Protein AF-A0A1B6I250-F1 (afdb_monomer_lite)

InterPro domains:
  IPR013087 Zinc finger C2H2-type [PS50157] (130-160)
  IPR036236 Zinc finger C2H2 superfamily [SSF57667] (118-195)
  IPR040048 Zinc finger protein 277 [PTHR13267] (2-213)
  IPR041661 ZN622/Rei1/Reh1, zinc finger C2H2-type [PF12756] (81-171)

Structure (mmCIF, N/CA/C/O backbone):
data_AF-A0A1B6I250-F1
#
_entry.id   AF-A0A1B6I250-F1
#
loop_
_atom_site.group_PDB
_atom_site.id
_atom_site.type_symbol
_atom_site.label_atom_id
_atom_site.label_alt_id
_atom_site.label_comp_id
_atom_site.label_asym_id
_atom_site.label_entity_id
_atom_site.label_seq_id
_atom_site.pdbx_PDB_ins_code
_atom_site.Cartn_x
_atom_site.Cartn_y
_atom_site.Cartn_z
_atom_site.occupancy
_atom_site.B_iso_or_equiv
_atom_site.auth_seq_id
_atom_site.auth_comp_id
_atom_site.auth_asym_id
_atom_site.auth_atom_id
_atom_site.pdbx_PDB_model_num
ATOM 1 N N . GLU A 1 1 ? -16.118 -3.635 7.602 1.00 69.44 1 GLU A N 1
ATOM 2 C CA . GLU A 1 1 ? -17.449 -4.285 7.515 1.00 69.44 1 GLU A CA 1
ATOM 3 C C . GLU A 1 1 ? -17.926 -4.895 8.836 1.00 69.44 1 GLU A C 1
ATOM 5 O O . GLU A 1 1 ? -18.978 -4.474 9.302 1.00 69.44 1 GLU A O 1
ATOM 10 N N . LYS A 1 2 ? -17.149 -5.775 9.496 1.00 87.31 2 LYS A N 1
ATOM 11 C CA . LYS A 1 2 ? -17.531 -6.444 10.767 1.00 87.31 2 LYS A CA 1
ATOM 12 C C . LYS A 1 2 ? -18.042 -5.509 11.884 1.00 87.31 2 LYS A C 1
ATOM 14 O O . LYS A 1 2 ? -19.030 -5.819 12.544 1.00 87.31 2 LYS A O 1
ATOM 19 N N . TYR A 1 3 ? -17.398 -4.354 12.069 1.00 89.38 3 TYR A N 1
ATOM 20 C CA . TYR A 1 3 ? -17.811 -3.342 13.054 1.00 89.38 3 TYR A CA 1
ATOM 21 C C . TYR A 1 3 ? -19.228 -2.810 12.784 1.00 89.38 3 TYR A C 1
ATOM 23 O O . TYR A 1 3 ? -20.085 -2.815 13.663 1.00 89.38 3 TYR A O 1
ATOM 31 N N . ILE A 1 4 ? -19.492 -2.406 11.537 1.00 88.62 4 ILE A N 1
ATOM 32 C CA . ILE A 1 4 ? -20.786 -1.848 11.124 1.00 88.62 4 ILE A CA 1
ATOM 33 C C . ILE A 1 4 ? -21.872 -2.920 11.214 1.00 88.62 4 ILE A C 1
ATOM 35 O O . ILE A 1 4 ? -22.971 -2.629 11.675 1.00 88.62 4 ILE A O 1
ATOM 39 N N . SER A 1 5 ? -21.589 -4.162 10.806 1.00 89.38 5 SER A N 1
ATOM 40 C CA . SER A 1 5 ? -22.564 -5.253 10.914 1.00 89.38 5 SER A CA 1
ATOM 41 C C . SER A 1 5 ? -22.936 -5.564 12.363 1.00 89.38 5 SER A C 1
ATOM 43 O O . SER A 1 5 ? -24.113 -5.779 12.639 1.00 89.38 5 SER A O 1
ATOM 45 N N . TYR A 1 6 ? -21.965 -5.539 13.283 1.00 90.25 6 TYR A N 1
ATOM 46 C CA . TYR A 1 6 ? -22.220 -5.754 14.707 1.00 90.25 6 TYR A CA 1
ATOM 47 C C . TYR A 1 6 ? -23.176 -4.691 15.255 1.00 90.25 6 TYR A C 1
ATOM 49 O O . TYR A 1 6 ? -24.257 -5.014 15.751 1.00 90.25 6 TYR A O 1
ATOM 57 N N . TRP A 1 7 ? -22.832 -3.415 15.067 1.00 89.44 7 TRP A N 1
ATOM 58 C CA . TRP A 1 7 ? -23.652 -2.305 15.545 1.00 89.44 7 TRP A CA 1
ATOM 59 C C . TRP A 1 7 ? -25.006 -2.222 14.840 1.00 89.44 7 TRP A C 1
ATOM 61 O O . TRP A 1 7 ? -26.012 -1.962 15.488 1.00 89.44 7 TRP A O 1
ATOM 71 N N . ARG A 1 8 ? -25.091 -2.554 13.547 1.00 88.31 8 ARG A N 1
ATOM 72 C CA . ARG A 1 8 ? -26.372 -2.632 12.826 1.00 88.31 8 ARG A CA 1
ATOM 73 C C . ARG A 1 8 ? -27.343 -3.623 13.471 1.00 88.31 8 ARG A C 1
ATOM 75 O O . ARG A 1 8 ? -28.542 -3.370 13.463 1.00 88.31 8 ARG A O 1
ATOM 82 N N . VAL A 1 9 ? -26.858 -4.751 13.990 1.00 88.88 9 VAL A N 1
ATOM 83 C CA . VAL A 1 9 ? -27.704 -5.730 14.690 1.00 88.88 9 VAL A CA 1
ATOM 84 C C . VAL A 1 9 ? -28.013 -5.257 16.109 1.00 88.88 9 VAL A C 1
ATOM 86 O O . VAL A 1 9 ? -29.169 -5.308 16.523 1.00 88.88 9 VAL A O 1
ATOM 89 N N . ARG A 1 10 ? -27.017 -4.743 16.841 1.00 87.31 10 ARG A N 1
ATOM 90 C CA . ARG A 1 10 ? -27.192 -4.302 18.236 1.00 87.31 10 ARG A CA 1
ATOM 91 C C . ARG A 1 10 ? -28.140 -3.110 18.371 1.00 87.31 10 ARG A C 1
ATOM 93 O O . ARG A 1 10 ? -29.015 -3.136 19.232 1.00 87.31 10 ARG A O 1
ATOM 100 N N . LEU A 1 11 ? -28.049 -2.129 17.473 1.00 87.81 11 LEU A N 1
ATOM 101 C CA . LEU A 1 11 ? -28.895 -0.927 17.482 1.00 87.81 11 LEU A CA 1
ATOM 102 C C . LEU A 1 11 ? -30.349 -1.193 17.057 1.00 87.81 11 LEU A C 1
ATOM 104 O O . LEU A 1 11 ? -31.203 -0.347 17.281 1.00 87.81 11 LEU A O 1
ATOM 108 N N . LYS A 1 12 ? -30.665 -2.361 16.476 1.00 85.88 12 LYS A N 1
ATOM 109 C CA . LYS A 1 12 ? -32.063 -2.755 16.214 1.00 85.88 12 LYS A CA 1
ATOM 110 C C . LYS A 1 12 ? -32.806 -3.186 17.479 1.00 85.88 12 LYS A C 1
ATOM 112 O O . LYS A 1 12 ? -34.031 -3.186 17.479 1.00 85.88 12 LYS A O 1
ATOM 117 N N . GLY A 1 13 ? -32.082 -3.611 18.517 1.00 77.19 13 GLY A N 1
ATOM 118 C CA . GLY A 1 13 ? -32.675 -4.228 19.703 1.00 77.19 13 GLY A CA 1
ATOM 119 C C . GLY A 1 13 ? -33.038 -3.257 20.825 1.00 77.19 13 GLY A C 1
ATOM 120 O O . GLY A 1 13 ? -33.881 -3.602 21.646 1.00 77.19 13 GLY A O 1
ATOM 121 N N . LYS A 1 14 ? -32.406 -2.076 20.895 1.00 81.19 14 LYS A N 1
ATOM 122 C CA . LYS A 1 14 ? -32.624 -1.092 21.970 1.00 81.19 14 LYS A CA 1
ATOM 123 C C . LYS A 1 14 ? -32.452 0.351 21.489 1.00 81.19 14 LYS A C 1
ATOM 125 O O . LYS A 1 14 ? -32.033 0.583 20.358 1.00 81.19 14 LYS A O 1
ATOM 130 N N . SER A 1 15 ? -32.772 1.318 22.352 1.00 82.12 15 SER A N 1
ATOM 131 C CA . SER A 1 15 ? -32.672 2.745 22.024 1.00 82.12 15 SER A CA 1
ATOM 132 C C . SER A 1 15 ? -31.217 3.217 21.875 1.00 82.12 15 SER A C 1
ATOM 134 O O . SER A 1 15 ? -30.317 2.727 22.556 1.00 82.12 15 SER A O 1
ATOM 136 N N . LEU A 1 16 ? -30.977 4.215 21.013 1.00 81.19 16 LEU A N 1
ATOM 137 C CA . LEU A 1 16 ? -29.634 4.771 20.774 1.00 81.19 16 LEU A CA 1
ATOM 138 C C . LEU A 1 16 ? -29.012 5.402 22.032 1.00 81.19 16 LEU A C 1
ATOM 140 O O . LEU A 1 16 ? -27.793 5.389 22.179 1.00 81.19 16 LEU A O 1
ATOM 144 N N . LYS A 1 17 ? -29.843 5.896 22.960 1.00 81.31 17 LYS A N 1
ATOM 145 C CA . LYS A 1 17 ? -29.417 6.503 24.234 1.00 81.31 17 LYS A CA 1
ATOM 146 C C . LYS A 1 17 ? -28.692 5.523 25.161 1.00 81.31 17 LYS A C 1
ATOM 148 O O . LYS A 1 17 ? -27.943 5.956 26.026 1.00 81.31 17 LYS A O 1
ATOM 153 N N . GLU A 1 18 ? -28.887 4.217 24.978 1.00 80.00 18 GLU A N 1
ATOM 154 C CA . GLU A 1 18 ? -28.204 3.191 25.778 1.00 80.00 18 GLU A CA 1
ATOM 155 C C . GLU A 1 18 ? -26.771 2.910 25.315 1.00 80.00 18 GLU A C 1
ATOM 157 O O . GLU A 1 18 ? -25.964 2.402 26.091 1.00 80.00 18 GLU A O 1
ATOM 162 N N . PHE A 1 19 ? -26.451 3.220 24.057 1.00 80.44 19 PHE A N 1
ATOM 163 C CA . PHE A 1 19 ? -25.163 2.877 23.448 1.00 80.44 19 PHE A CA 1
ATOM 164 C C . PHE A 1 19 ? -24.330 4.102 23.072 1.00 80.44 19 PHE A C 1
ATOM 166 O O . PHE A 1 19 ? -23.107 4.009 22.979 1.00 80.44 19 PHE A O 1
ATOM 173 N N . CYS A 1 20 ? -24.976 5.245 22.850 1.00 83.06 20 CYS A N 1
ATOM 174 C CA . CYS A 1 20 ? -24.336 6.451 22.354 1.00 83.06 20 CYS A CA 1
ATOM 175 C C . CYS A 1 20 ? -24.406 7.582 23.379 1.00 83.06 20 CYS A C 1
ATOM 177 O O . CYS A 1 20 ? -25.436 7.817 24.013 1.00 83.06 20 CYS A O 1
ATOM 179 N N . SER A 1 21 ? -23.329 8.360 23.468 1.00 83.12 21 SER A N 1
ATOM 180 C CA . SER A 1 21 ? -23.353 9.648 24.157 1.00 83.12 21 SER A CA 1
ATOM 181 C C . SER A 1 21 ? -24.259 10.605 23.381 1.00 83.12 21 SER A C 1
ATOM 183 O O . SER A 1 21 ? -24.117 10.733 22.166 1.00 83.12 21 SER A O 1
ATOM 185 N N . THR A 1 22 ? -25.201 11.258 24.062 1.00 84.38 22 THR A N 1
ATOM 186 C CA . THR A 1 22 ? -26.087 12.244 23.425 1.00 84.38 22 THR A CA 1
ATOM 187 C C . THR A 1 22 ? -25.461 13.626 23.550 1.00 84.38 22 THR A C 1
ATOM 189 O O . THR A 1 22 ? -25.157 14.069 24.655 1.00 84.38 22 THR A O 1
ATOM 192 N N . VAL A 1 23 ? -25.262 14.294 22.421 1.00 85.81 23 VAL A N 1
ATOM 193 C CA . VAL A 1 23 ? -24.786 15.673 22.338 1.00 85.81 23 VAL A CA 1
ATOM 194 C C . VAL A 1 23 ? -25.944 16.526 21.847 1.00 85.81 23 VAL A C 1
ATOM 196 O O . VAL A 1 23 ? -26.575 16.190 20.850 1.00 85.81 23 VAL A O 1
ATOM 199 N N . LEU A 1 24 ? -26.227 17.616 22.553 1.00 85.94 24 LEU A N 1
ATOM 200 C CA . LEU A 1 24 ? -27.206 18.606 22.121 1.00 85.94 24 LEU A CA 1
ATOM 201 C C . LEU A 1 24 ? -26.475 19.681 21.329 1.00 85.94 24 LEU A C 1
ATOM 203 O O . LEU A 1 24 ? -25.532 20.286 21.839 1.00 85.94 24 LEU A O 1
ATOM 207 N N . VAL A 1 25 ? -26.885 19.883 20.083 1.00 85.94 25 VAL A N 1
ATOM 208 C CA . VAL A 1 25 ? -26.283 20.873 19.189 1.00 85.94 25 VAL A CA 1
ATOM 209 C C . VAL A 1 25 ? -27.384 21.761 18.635 1.00 85.94 25 VAL A C 1
ATOM 211 O O . VAL A 1 25 ? -28.431 21.271 18.217 1.00 85.94 25 VAL A O 1
ATOM 214 N N . ASP A 1 26 ? -27.148 23.066 18.622 1.00 85.62 26 ASP A N 1
ATOM 215 C CA . ASP A 1 26 ? -28.017 24.005 17.923 1.00 85.62 26 ASP A CA 1
ATOM 216 C C . ASP A 1 26 ? -27.628 23.998 16.440 1.00 85.62 26 ASP A C 1
ATOM 218 O O . ASP A 1 26 ? -26.470 24.239 16.094 1.00 85.62 26 ASP A O 1
ATOM 222 N N . VAL A 1 27 ? -28.577 23.666 15.564 1.00 83.75 27 VAL A N 1
ATOM 223 C CA . VAL A 1 27 ? -28.336 23.518 14.122 1.00 83.75 27 VAL A CA 1
ATOM 224 C C . VAL A 1 27 ? -29.046 24.637 13.383 1.00 83.75 27 VAL A C 1
ATOM 226 O O . VAL A 1 27 ? -30.258 24.795 13.505 1.00 83.75 27 VAL A O 1
ATOM 229 N N . GLU A 1 28 ? -28.301 25.396 12.589 1.00 83.56 28 GLU A N 1
ATOM 230 C CA . GLU A 1 28 ? -28.882 26.370 11.673 1.00 83.56 28 GLU A CA 1
ATOM 231 C C . GLU A 1 28 ? -29.335 25.660 10.395 1.00 83.56 28 GLU A C 1
ATOM 233 O O . GLU A 1 28 ? -28.542 25.007 9.709 1.00 83.56 28 GLU A O 1
ATOM 238 N N . LYS A 1 29 ? -30.627 25.755 10.085 1.00 81.19 29 LYS A N 1
ATOM 239 C CA . LYS A 1 29 ? -31.206 25.223 8.853 1.00 81.19 29 LYS A CA 1
ATOM 240 C C . LYS A 1 29 ? -32.218 26.228 8.320 1.00 81.19 29 LYS A C 1
ATOM 242 O O . LYS A 1 29 ? -33.104 26.644 9.053 1.00 81.19 29 LYS A O 1
ATOM 247 N N . ASP A 1 30 ? -32.068 26.619 7.057 1.00 77.81 30 ASP A N 1
ATOM 248 C CA . ASP A 1 30 ? -32.977 27.550 6.374 1.00 77.81 30 ASP A CA 1
ATOM 249 C C . ASP A 1 30 ? -33.182 28.890 7.129 1.00 77.81 30 ASP A C 1
ATOM 251 O O . ASP A 1 30 ? -34.298 29.387 7.236 1.00 77.81 30 ASP A O 1
ATOM 255 N N . ASN A 1 31 ? -32.096 29.485 7.655 1.00 78.56 31 ASN A N 1
ATOM 256 C CA . ASN A 1 31 ? -32.081 30.700 8.498 1.00 78.56 31 ASN A CA 1
ATOM 257 C C . ASN A 1 31 ? -32.849 30.594 9.836 1.00 78.56 31 ASN A C 1
ATOM 259 O O . ASN A 1 31 ? -33.053 31.606 10.512 1.00 78.56 31 ASN A O 1
ATOM 263 N N . GLU A 1 32 ? -33.236 29.388 10.261 1.00 78.31 32 GLU A N 1
ATOM 264 C CA . GLU A 1 32 ? -33.806 29.120 11.581 1.00 78.31 32 GLU A CA 1
ATOM 265 C C . GLU A 1 32 ? -32.824 28.322 12.454 1.00 78.31 32 GLU A C 1
ATOM 267 O O . GLU A 1 32 ? -32.188 27.363 12.008 1.00 78.31 32 GLU A O 1
ATOM 272 N N . ILE A 1 33 ? -32.698 28.709 13.730 1.00 82.12 33 ILE A N 1
ATOM 273 C CA . ILE A 1 33 ? -31.860 28.004 14.710 1.00 82.12 33 ILE A CA 1
ATOM 274 C C . ILE A 1 33 ? -32.707 26.930 15.393 1.00 82.12 33 ILE A C 1
ATOM 276 O O . ILE A 1 33 ? -33.498 27.214 16.299 1.00 82.12 33 ILE A O 1
ATOM 280 N N . LEU A 1 34 ? -32.513 25.680 14.983 1.00 81.12 34 LEU A N 1
ATOM 281 C CA . LEU A 1 34 ? -33.093 24.512 15.631 1.00 81.12 34 LEU A CA 1
ATOM 282 C C . LEU A 1 34 ? -32.301 24.204 16.902 1.00 81.12 34 LEU A C 1
ATOM 284 O O . LEU A 1 34 ? -31.226 23.606 16.850 1.00 81.12 34 LEU A O 1
ATOM 288 N N . LYS A 1 35 ? -32.839 24.618 18.051 1.00 80.69 35 LYS A N 1
ATOM 289 C CA . LYS A 1 35 ? -32.183 24.419 19.347 1.00 80.69 35 LYS A CA 1
ATOM 290 C C . LYS A 1 35 ? -32.247 22.970 19.824 1.00 80.69 35 LYS A C 1
ATOM 292 O O . LYS A 1 35 ? -33.260 22.299 19.623 1.00 80.69 35 LYS A O 1
ATOM 297 N N . ASN A 1 36 ? -31.211 22.539 20.542 1.00 81.62 36 ASN A N 1
ATOM 298 C CA . ASN A 1 36 ? -31.136 21.255 21.248 1.00 81.62 36 ASN A CA 1
ATOM 299 C C . ASN A 1 36 ? -31.376 20.016 20.362 1.00 81.62 36 ASN A C 1
ATOM 301 O O . ASN A 1 36 ? -32.051 19.076 20.784 1.00 81.62 36 ASN A O 1
ATOM 305 N N . GLN A 1 37 ? -30.839 19.983 19.140 1.00 84.25 37 GLN A N 1
ATOM 306 C CA . GLN A 1 37 ? -30.903 18.773 18.318 1.00 84.25 37 GLN A CA 1
ATOM 307 C C . GLN A 1 37 ? -30.048 17.664 18.946 1.00 84.25 37 GLN A C 1
ATOM 309 O O . GLN A 1 37 ? -28.876 17.876 19.260 1.00 84.25 37 GLN A O 1
ATOM 314 N N . GLU A 1 38 ? -30.636 16.480 19.132 1.00 86.44 38 GLU A N 1
ATOM 315 C CA . GLU A 1 38 ? -29.958 15.315 19.707 1.00 86.44 38 GLU A CA 1
ATOM 316 C C . GLU A 1 38 ? -29.092 14.608 18.651 1.00 86.44 38 GLU A C 1
ATOM 318 O O . GLU A 1 38 ? -29.599 14.008 17.703 1.00 86.44 38 GLU A O 1
ATOM 323 N N . TYR A 1 39 ? -27.775 14.618 18.853 1.00 84.06 39 TYR A N 1
ATOM 324 C CA . TYR A 1 39 ? -26.812 13.821 18.098 1.00 84.06 39 TYR A CA 1
ATOM 325 C C . TYR A 1 39 ? -26.280 12.676 18.955 1.00 84.06 39 TYR A C 1
ATOM 327 O O . TYR A 1 39 ? -25.866 12.870 20.096 1.00 84.06 39 TYR A O 1
ATOM 335 N N . PHE A 1 40 ? -26.252 11.470 18.394 1.00 85.69 40 PHE A N 1
ATOM 336 C CA . PHE A 1 40 ? -25.788 10.269 19.084 1.00 85.69 40 PHE A CA 1
ATOM 337 C C . PHE A 1 40 ? -24.377 9.904 18.627 1.00 85.69 40 PHE A C 1
ATOM 339 O O . PHE A 1 40 ? -24.170 9.526 17.473 1.00 85.69 40 PHE A O 1
ATOM 346 N N . LEU A 1 41 ? -23.408 9.983 19.538 1.00 83.44 41 LEU A N 1
ATOM 347 C CA . LEU A 1 41 ? -22.020 9.621 19.286 1.00 83.44 41 LEU A CA 1
ATOM 348 C C . LEU A 1 41 ? -21.704 8.245 19.871 1.00 83.44 41 LEU A C 1
ATOM 350 O O . LEU A 1 41 ? -21.714 8.046 21.087 1.00 83.44 41 LEU A O 1
ATOM 354 N N . LEU A 1 42 ? -21.363 7.308 18.992 1.00 83.62 42 LEU A N 1
ATOM 355 C CA . LEU A 1 42 ? -20.820 6.014 19.380 1.00 83.62 42 LEU A CA 1
ATOM 356 C C . LEU A 1 42 ? -19.312 6.160 19.636 1.00 83.62 42 LEU A C 1
ATOM 358 O O . LEU A 1 42 ? -18.532 6.368 18.701 1.00 83.62 42 LEU A O 1
ATOM 362 N N . SER A 1 43 ? -18.907 6.086 20.903 1.00 76.56 43 SER A N 1
ATOM 363 C CA . SER A 1 43 ? -17.531 6.347 21.333 1.00 76.56 43 SER A CA 1
ATOM 364 C C . SER A 1 43 ? -16.915 5.168 22.083 1.00 76.56 43 SER A C 1
ATOM 366 O O . SER A 1 43 ? -17.599 4.291 22.610 1.00 76.56 43 SER A O 1
ATOM 368 N N . ASP A 1 44 ? -15.590 5.199 22.183 1.00 71.75 44 ASP A N 1
ATOM 369 C CA . ASP A 1 44 ? -14.783 4.250 22.946 1.00 71.75 44 ASP A CA 1
ATOM 370 C C . ASP A 1 44 ? -14.935 4.403 24.471 1.00 71.75 44 ASP A C 1
ATOM 372 O O . ASP A 1 44 ? -14.362 3.616 25.233 1.00 71.75 44 ASP A O 1
ATOM 376 N N . VAL A 1 45 ? -15.718 5.383 24.937 1.00 79.06 45 VAL A N 1
ATOM 377 C CA . VAL A 1 45 ? -16.167 5.483 26.333 1.00 79.06 45 VAL A CA 1
ATOM 378 C C . VAL A 1 45 ? -17.004 4.258 26.699 1.00 79.06 45 VAL A C 1
ATOM 380 O O . VAL A 1 45 ? -16.887 3.759 27.818 1.00 79.06 45 VAL A O 1
ATOM 383 N N . LEU A 1 46 ? -17.781 3.721 25.751 1.00 82.94 46 LEU A N 1
ATOM 384 C CA . LEU A 1 46 ? -18.537 2.495 25.959 1.00 82.94 46 LEU A CA 1
ATOM 385 C C . LEU A 1 46 ? -17.583 1.283 26.000 1.00 82.94 46 LEU A C 1
ATOM 387 O O . LEU A 1 46 ? -16.885 1.018 25.015 1.00 82.94 46 LEU A O 1
ATOM 391 N N . PRO A 1 47 ? -17.568 0.489 27.091 1.00 86.19 47 PRO A N 1
ATOM 392 C CA . PRO A 1 47 ? -16.694 -0.679 27.194 1.00 86.19 47 PRO A CA 1
ATOM 393 C C . PRO A 1 47 ? -16.923 -1.709 26.082 1.00 86.19 47 PRO A C 1
ATOM 395 O O . PRO A 1 47 ? -15.958 -2.281 25.582 1.00 86.19 47 PRO A O 1
ATOM 398 N N . GLU A 1 48 ? -18.179 -1.910 25.667 1.00 87.81 48 GLU A N 1
ATOM 399 C CA . GLU A 1 48 ? -18.551 -2.809 24.566 1.00 87.81 48 GLU A CA 1
ATOM 400 C C . GLU A 1 48 ? -17.925 -2.363 23.239 1.00 87.81 48 GLU A C 1
ATOM 402 O O . GLU A 1 48 ? -17.294 -3.167 22.553 1.00 87.81 48 GLU A O 1
ATOM 407 N N . ASP A 1 49 ? -18.019 -1.070 22.909 1.00 88.00 49 ASP A N 1
ATOM 408 C CA . ASP A 1 49 ? -17.428 -0.531 21.682 1.00 88.00 49 ASP A CA 1
ATOM 409 C C . ASP A 1 49 ? -15.902 -0.636 21.701 1.00 88.00 49 ASP A C 1
ATOM 411 O O . ASP A 1 49 ? -15.276 -1.092 20.741 1.00 88.00 49 ASP A O 1
ATOM 415 N N . ARG A 1 50 ? -15.290 -0.296 22.841 1.00 86.81 50 ARG A N 1
ATOM 416 C CA . ARG A 1 50 ? -13.845 -0.415 23.042 1.00 86.81 50 ARG A CA 1
ATOM 417 C C . ARG A 1 50 ? -13.363 -1.852 22.857 1.00 86.81 50 ARG A C 1
ATOM 419 O O . ARG A 1 50 ? -12.354 -2.072 22.188 1.00 86.81 50 ARG A O 1
ATOM 426 N N . GLN A 1 51 ? -14.059 -2.825 23.444 1.00 89.94 51 GLN A N 1
ATOM 427 C CA . GLN A 1 51 ? -13.726 -4.245 23.313 1.00 89.94 51 GLN A CA 1
ATOM 428 C C . GLN A 1 51 ? -13.892 -4.728 21.873 1.00 89.94 51 GLN A C 1
ATOM 430 O O . GLN A 1 51 ? -13.005 -5.408 21.360 1.00 89.94 51 GLN A O 1
ATOM 435 N N . LEU A 1 52 ? -14.970 -4.328 21.193 1.00 90.12 52 LEU A N 1
ATOM 436 C CA . LEU A 1 52 ? -15.198 -4.669 19.793 1.00 90.12 52 LEU A CA 1
ATOM 437 C C . LEU A 1 52 ? -14.088 -4.120 18.889 1.00 90.12 52 LEU A C 1
ATOM 439 O O . LEU A 1 52 ? -13.530 -4.868 18.086 1.00 90.12 52 LEU A O 1
ATOM 443 N N . ARG A 1 53 ? -13.740 -2.832 19.023 1.00 88.81 53 ARG A N 1
ATOM 444 C CA . ARG A 1 53 ? -12.663 -2.207 18.237 1.00 88.81 53 ARG A CA 1
ATOM 445 C C . ARG A 1 53 ? -11.330 -2.908 18.473 1.00 88.81 53 ARG A C 1
ATOM 447 O O . ARG A 1 53 ? -10.674 -3.278 17.502 1.00 88.81 53 ARG A O 1
ATOM 454 N N . LYS A 1 54 ? -10.971 -3.153 19.739 1.00 88.44 54 LYS A N 1
ATOM 455 C CA . LYS A 1 54 ? -9.745 -3.879 20.103 1.00 88.44 54 LYS A CA 1
ATOM 456 C C . LYS A 1 54 ? -9.729 -5.298 19.538 1.00 88.44 54 LYS A C 1
ATOM 458 O O . LYS A 1 54 ? -8.735 -5.694 18.946 1.00 88.44 54 LYS A O 1
ATOM 463 N N . GLY A 1 55 ? -10.827 -6.043 19.661 1.00 91.06 55 GLY A N 1
ATOM 464 C CA . GLY A 1 55 ? -10.924 -7.410 19.146 1.00 91.06 55 GLY A CA 1
ATOM 465 C C . GLY A 1 55 ? -10.800 -7.479 17.623 1.00 91.06 55 GLY A C 1
ATOM 466 O O . GLY A 1 55 ? -10.059 -8.304 17.096 1.00 91.06 55 GLY A O 1
ATOM 467 N N . LEU A 1 56 ? -11.471 -6.579 16.899 1.00 91.44 56 LEU A N 1
ATOM 468 C CA . LEU A 1 56 ? -11.361 -6.504 15.439 1.00 91.44 56 LEU A CA 1
ATOM 469 C C . LEU A 1 56 ? -9.967 -6.073 14.982 1.00 91.44 56 LEU A C 1
ATOM 471 O O . LEU A 1 56 ? -9.472 -6.580 13.975 1.00 91.44 56 LEU A O 1
ATOM 475 N N . GLN A 1 57 ? -9.338 -5.149 15.707 1.00 88.94 57 GLN A N 1
ATOM 476 C CA . GLN A 1 57 ? -7.968 -4.740 15.437 1.00 88.94 57 GLN A CA 1
ATOM 477 C C . GLN A 1 57 ? -6.994 -5.898 15.654 1.00 88.94 57 GLN A C 1
ATOM 479 O O . GLN A 1 57 ? -6.185 -6.167 14.772 1.00 88.94 57 GLN A O 1
ATOM 484 N N . GLN A 1 58 ? -7.114 -6.605 16.777 1.00 91.12 58 GLN A N 1
ATOM 485 C CA . GLN A 1 58 ? -6.281 -7.758 17.103 1.00 91.12 58 GLN A CA 1
ATOM 486 C C . GLN A 1 58 ? -6.387 -8.838 16.020 1.00 91.12 58 GLN A C 1
ATOM 488 O O . GLN A 1 58 ? -5.370 -9.262 15.484 1.00 91.12 58 GLN A O 1
ATOM 493 N N . GLN A 1 59 ? -7.609 -9.191 15.603 1.00 92.44 59 GLN A N 1
ATOM 494 C CA . GLN A 1 59 ? -7.828 -10.137 14.500 1.00 92.44 59 GLN A CA 1
ATOM 495 C C . GLN A 1 59 ? -7.161 -9.683 13.196 1.00 92.44 59 GLN A C 1
ATOM 497 O O . GLN A 1 59 ? -6.613 -10.493 12.453 1.00 92.44 59 GLN A O 1
ATOM 502 N N . ARG A 1 60 ? -7.233 -8.384 12.886 1.00 91.88 60 ARG A N 1
ATOM 503 C CA . ARG A 1 60 ? -6.624 -7.827 11.675 1.00 91.88 60 ARG A CA 1
ATOM 504 C C . ARG A 1 60 ? -5.094 -7.855 11.751 1.00 91.88 60 ARG A C 1
ATOM 506 O O . ARG A 1 60 ? -4.460 -8.120 10.734 1.00 91.88 60 ARG A O 1
ATOM 513 N N . LEU A 1 61 ? -4.521 -7.575 12.922 1.00 92.12 61 LEU A N 1
ATOM 514 C CA . LEU A 1 61 ? -3.081 -7.646 13.163 1.00 92.12 61 LEU A CA 1
ATOM 515 C C . LEU A 1 61 ? -2.577 -9.087 13.056 1.00 92.12 61 LEU A C 1
ATOM 517 O O . LEU A 1 61 ? -1.621 -9.331 12.331 1.00 92.12 61 LEU A O 1
ATOM 521 N N . GLU A 1 62 ? -3.244 -10.038 13.708 1.00 94.50 62 GLU A N 1
ATOM 522 C CA . GLU A 1 62 ? -2.912 -11.467 13.630 1.00 94.50 62 GLU A CA 1
ATOM 523 C C . GLU A 1 62 ? -2.933 -11.972 12.189 1.00 94.50 62 GLU A C 1
ATOM 525 O O . GLU A 1 62 ? -1.980 -12.602 11.742 1.00 94.50 62 GLU A O 1
ATOM 530 N N . TRP A 1 63 ? -3.973 -11.621 11.429 1.00 95.06 63 TRP A N 1
ATOM 531 C CA . TRP A 1 63 ? -4.061 -11.958 10.010 1.00 95.06 63 TRP A CA 1
ATOM 532 C C . TRP A 1 63 ? -2.889 -11.397 9.190 1.00 95.06 63 TRP A C 1
ATOM 534 O O . TRP A 1 63 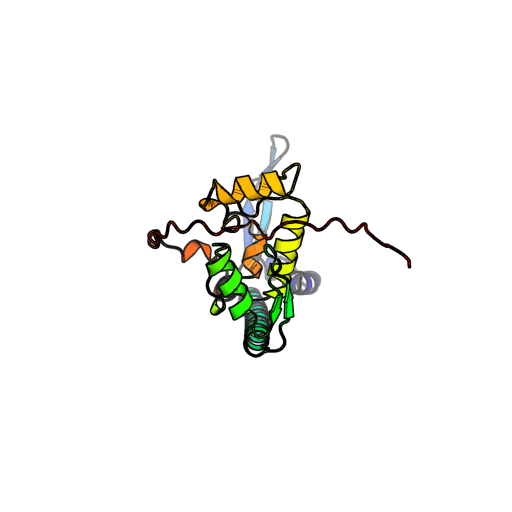? -2.310 -12.113 8.375 1.00 95.06 63 TRP A O 1
ATOM 544 N N . ALA A 1 64 ? -2.515 -10.133 9.410 1.00 95.19 64 ALA A N 1
ATOM 545 C CA . ALA A 1 64 ? -1.392 -9.517 8.705 1.00 95.19 64 ALA A CA 1
ATOM 546 C C . ALA A 1 64 ? -0.041 -10.137 9.104 1.00 95.19 64 ALA A C 1
ATOM 548 O O . ALA A 1 64 ? 0.812 -10.350 8.245 1.00 95.19 64 ALA A O 1
ATOM 549 N N . LEU A 1 65 ? 0.157 -10.457 10.386 1.00 94.75 65 LEU A N 1
ATOM 550 C CA . LEU A 1 65 ? 1.375 -11.110 10.869 1.00 94.75 65 LEU A CA 1
ATOM 551 C C . LEU A 1 65 ? 1.519 -12.529 10.315 1.00 94.75 65 LEU A C 1
ATOM 553 O O . LEU A 1 65 ? 2.613 -12.902 9.897 1.00 94.75 65 LEU A O 1
ATOM 557 N N . GLU A 1 66 ? 0.427 -13.291 10.262 1.00 96.44 66 GLU A N 1
ATOM 558 C CA . GLU A 1 66 ? 0.431 -14.635 9.681 1.00 96.44 66 GLU A CA 1
ATOM 559 C C . GLU A 1 66 ? 0.768 -14.583 8.187 1.00 96.44 66 GLU A C 1
ATOM 561 O O . GLU A 1 66 ? 1.649 -15.308 7.724 1.00 96.44 66 GLU A O 1
ATOM 566 N N . GLN A 1 67 ? 0.155 -13.653 7.444 1.00 96.19 67 GLN A N 1
ATOM 567 C CA . GLN A 1 67 ? 0.497 -13.447 6.038 1.00 96.19 67 GLN A CA 1
ATOM 568 C C . GLN A 1 67 ? 1.973 -13.074 5.868 1.00 96.19 67 GLN A C 1
ATOM 570 O O . GLN A 1 67 ? 2.664 -13.648 5.031 1.00 96.19 67 GLN A O 1
ATOM 575 N N . GLN A 1 68 ? 2.472 -12.124 6.661 1.00 95.44 68 GLN A N 1
ATOM 576 C CA . GLN A 1 68 ? 3.864 -11.694 6.587 1.00 95.44 68 GLN A CA 1
ATOM 577 C C . GLN A 1 68 ? 4.826 -12.851 6.880 1.00 95.44 68 GLN A C 1
ATOM 579 O O . GLN A 1 68 ? 5.863 -12.975 6.227 1.00 95.44 68 GLN A O 1
ATOM 584 N N . LYS A 1 69 ? 4.503 -13.694 7.862 1.00 95.12 69 LYS A N 1
ATOM 585 C CA . LYS A 1 69 ? 5.290 -14.883 8.181 1.00 95.12 69 LYS A CA 1
ATOM 586 C C . LYS A 1 69 ? 5.310 -15.849 6.996 1.00 95.12 69 LYS A C 1
ATOM 588 O O . LYS A 1 69 ? 6.395 -16.213 6.547 1.00 95.12 69 LYS A O 1
ATOM 593 N N . SER A 1 70 ? 4.141 -16.172 6.440 1.00 95.56 70 SER A N 1
ATOM 594 C CA . SER A 1 70 ? 4.028 -17.033 5.259 1.00 95.56 70 SER A CA 1
ATOM 595 C C . SER A 1 70 ? 4.829 -16.490 4.070 1.00 95.56 70 SER A C 1
ATOM 597 O O . SER A 1 70 ? 5.526 -17.249 3.406 1.00 95.56 70 SER A O 1
ATOM 599 N N . GLU A 1 71 ? 4.776 -15.181 3.808 1.00 94.88 71 GLU A N 1
ATOM 600 C CA . GLU A 1 71 ? 5.502 -14.540 2.701 1.00 94.88 71 GLU A CA 1
ATOM 601 C C . GLU A 1 71 ? 7.027 -14.592 2.864 1.00 94.88 71 GLU A C 1
ATOM 603 O O . GLU A 1 71 ? 7.743 -14.621 1.860 1.00 94.88 71 GLU A O 1
ATOM 608 N N . ARG A 1 72 ? 7.523 -14.596 4.108 1.00 93.31 72 ARG A N 1
ATOM 609 C CA . ARG A 1 72 ? 8.956 -14.689 4.433 1.00 93.31 72 ARG A CA 1
ATOM 610 C C . ARG A 1 72 ? 9.484 -16.118 4.389 1.00 93.31 72 ARG A C 1
ATOM 612 O O . ARG A 1 72 ? 10.640 -16.323 4.029 1.00 93.31 72 ARG A O 1
ATOM 619 N N . GLU A 1 73 ? 8.673 -17.081 4.811 1.00 94.06 73 GLU A N 1
ATOM 620 C CA . GLU A 1 73 ? 9.039 -18.501 4.811 1.00 94.06 73 GLU A CA 1
ATOM 621 C C . GLU A 1 73 ? 8.961 -19.114 3.406 1.00 94.06 73 GLU A C 1
ATOM 623 O O . GLU A 1 73 ? 9.661 -20.088 3.119 1.00 94.06 73 GLU A O 1
ATOM 628 N N . ASP A 1 74 ? 8.160 -18.524 2.517 1.00 94.19 74 ASP A N 1
ATOM 629 C CA . ASP A 1 74 ? 8.035 -18.958 1.132 1.00 94.19 74 ASP A CA 1
ATOM 630 C C . ASP A 1 74 ? 9.308 -18.684 0.309 1.00 94.19 74 ASP A C 1
ATOM 632 O O . ASP A 1 74 ? 9.725 -17.542 0.091 1.00 94.19 74 ASP A O 1
ATOM 636 N N . LYS A 1 75 ? 9.904 -19.778 -0.176 1.00 94.19 75 LYS A N 1
ATOM 637 C CA . LYS A 1 75 ? 11.099 -19.814 -1.034 1.00 94.19 75 LYS A CA 1
ATOM 638 C C . LYS A 1 75 ? 10.785 -20.162 -2.493 1.00 94.19 75 LYS A C 1
ATOM 640 O O . LYS A 1 75 ? 11.711 -20.358 -3.278 1.00 94.19 75 LYS A O 1
ATOM 645 N N . HIS A 1 76 ? 9.507 -20.276 -2.848 1.00 94.31 76 HIS A N 1
ATOM 646 C CA . HIS A 1 76 ? 9.050 -20.583 -4.204 1.00 94.31 76 HIS A CA 1
ATOM 647 C C . HIS A 1 76 ? 8.511 -19.340 -4.921 1.00 94.31 76 HIS A C 1
ATOM 649 O O . HIS A 1 76 ? 7.832 -19.459 -5.942 1.00 94.31 76 HIS A O 1
ATOM 655 N N . PHE A 1 77 ? 8.817 -18.143 -4.412 1.00 94.44 77 PHE A N 1
ATOM 656 C CA . PHE A 1 77 ? 8.471 -16.907 -5.093 1.00 94.44 77 PHE A CA 1
ATOM 657 C C . PHE A 1 77 ? 9.197 -16.842 -6.440 1.00 94.44 77 PHE A C 1
ATOM 659 O O . PHE A 1 77 ? 10.380 -17.167 -6.543 1.00 94.44 77 PHE A O 1
ATOM 666 N N . SER A 1 78 ? 8.477 -16.435 -7.479 1.00 94.88 78 SER A N 1
ATOM 667 C CA . SER A 1 78 ? 8.942 -16.482 -8.860 1.00 94.88 78 SER A CA 1
ATOM 668 C C . SER A 1 78 ? 8.229 -15.389 -9.647 1.00 94.88 78 SER A C 1
ATOM 670 O O . SER A 1 78 ? 7.009 -15.453 -9.817 1.00 94.88 78 SER A O 1
ATOM 672 N N . ARG A 1 79 ? 8.954 -14.342 -10.054 1.00 94.81 79 ARG A N 1
ATOM 673 C CA . ARG A 1 79 ? 8.362 -13.203 -10.767 1.00 94.81 79 ARG A CA 1
ATOM 674 C C . ARG A 1 79 ? 9.388 -12.442 -11.609 1.00 94.81 79 ARG A C 1
ATOM 676 O O . ARG A 1 79 ? 10.521 -12.223 -11.180 1.00 94.81 79 ARG A O 1
ATOM 683 N N . GLY A 1 80 ? 8.958 -11.981 -12.784 1.00 93.44 80 GLY A N 1
ATOM 684 C CA . GLY A 1 80 ? 9.709 -11.028 -13.604 1.00 93.44 80 GLY A CA 1
ATOM 685 C C . GLY A 1 80 ? 9.751 -9.639 -12.966 1.00 93.44 80 GLY A C 1
ATOM 686 O O . GLY A 1 80 ? 8.769 -9.206 -12.359 1.00 93.44 80 GLY A O 1
ATOM 687 N N . CYS A 1 81 ? 10.882 -8.947 -13.088 1.00 93.56 81 CYS A N 1
ATOM 688 C CA . CYS A 1 81 ? 11.020 -7.583 -12.596 1.00 93.56 81 CYS A CA 1
ATOM 689 C C . CYS A 1 81 ? 10.019 -6.637 -13.284 1.00 93.56 81 CYS A C 1
ATOM 691 O O . CYS A 1 81 ? 9.724 -6.761 -14.470 1.00 93.56 81 CYS A O 1
ATOM 693 N N . LEU A 1 82 ? 9.524 -5.639 -12.541 1.00 89.25 82 LEU A N 1
ATOM 694 C CA . LEU A 1 82 ? 8.675 -4.566 -13.090 1.00 89.25 82 LEU A CA 1
ATOM 695 C C . LEU A 1 82 ? 9.388 -3.731 -14.147 1.00 89.25 82 LEU A C 1
ATOM 697 O O . LEU A 1 82 ? 8.751 -2.997 -14.910 1.00 89.25 82 LEU A O 1
ATOM 701 N N . PHE A 1 83 ? 10.714 -3.783 -14.096 1.00 84.62 83 PHE A N 1
ATOM 702 C CA . PHE A 1 83 ? 11.563 -2.887 -14.810 1.00 84.62 83 PHE A CA 1
ATOM 703 C C . PHE A 1 83 ? 12.404 -3.635 -15.851 1.00 84.62 83 PHE A C 1
ATOM 705 O O . PHE A 1 83 ? 12.099 -3.563 -17.034 1.00 84.62 83 PHE A O 1
ATOM 712 N N . CYS A 1 84 ? 13.432 -4.377 -15.459 1.00 86.75 84 CYS A N 1
ATOM 713 C CA . CYS A 1 84 ? 14.289 -5.094 -16.411 1.00 86.75 84 CYS A CA 1
ATOM 714 C C . CYS A 1 84 ? 13.742 -6.477 -16.817 1.00 86.75 84 CYS A C 1
ATOM 716 O O . CYS A 1 84 ? 12.719 -6.942 -16.321 1.00 86.75 84 CYS A O 1
ATOM 718 N N . LEU A 1 85 ? 14.489 -7.163 -17.686 1.00 89.25 85 LEU A N 1
ATOM 719 C CA . LEU A 1 85 ? 14.224 -8.541 -18.116 1.00 89.25 85 LEU A CA 1
ATOM 720 C C . LEU A 1 85 ? 14.613 -9.597 -17.069 1.00 89.25 85 LEU A C 1
ATOM 722 O O . LEU A 1 85 ? 14.407 -10.792 -17.281 1.00 89.25 85 LEU A O 1
ATOM 726 N N . THR A 1 86 ? 15.188 -9.184 -15.936 1.00 91.69 86 THR A N 1
ATOM 727 C CA . THR A 1 86 ? 15.603 -10.114 -14.887 1.00 91.69 86 THR A CA 1
ATOM 728 C C . THR A 1 86 ? 14.390 -10.818 -14.293 1.00 91.69 86 THR A C 1
ATOM 730 O O . THR A 1 86 ? 13.431 -10.193 -13.832 1.00 91.69 86 THR A O 1
ATOM 733 N N . HIS A 1 87 ? 14.468 -12.142 -14.258 1.00 94.56 87 HIS A N 1
ATOM 734 C CA . HIS A 1 87 ? 13.492 -12.985 -13.596 1.00 94.56 87 HIS A CA 1
ATOM 735 C C . HIS A 1 87 ? 14.032 -13.418 -12.232 1.00 94.56 87 HIS A C 1
ATOM 737 O O . HIS A 1 87 ? 15.075 -14.067 -12.156 1.00 94.56 87 HIS A O 1
ATOM 743 N N . ILE A 1 88 ? 13.340 -13.057 -11.151 1.00 94.69 88 ILE A N 1
ATOM 744 C CA . ILE A 1 88 ? 13.789 -13.349 -9.786 1.00 94.69 88 ILE A CA 1
ATOM 745 C C . ILE A 1 88 ? 13.027 -14.556 -9.244 1.00 94.69 88 ILE A C 1
ATOM 747 O O . ILE A 1 88 ? 11.798 -14.617 -9.302 1.00 94.69 88 ILE A O 1
ATOM 751 N N . THR A 1 89 ? 13.776 -15.505 -8.688 1.00 94.50 89 THR A N 1
ATOM 752 C CA . THR A 1 89 ? 13.258 -16.716 -8.043 1.00 94.50 89 THR A CA 1
ATOM 753 C C . THR A 1 89 ? 13.838 -16.863 -6.641 1.00 94.50 89 THR A C 1
ATOM 755 O O . THR A 1 89 ? 15.007 -16.542 -6.432 1.00 94.50 89 THR A O 1
ATOM 758 N N . GLY A 1 90 ? 13.062 -17.398 -5.701 1.00 93.44 90 GLY A N 1
ATOM 759 C CA . GLY A 1 90 ? 13.476 -17.615 -4.318 1.00 93.44 90 GLY A CA 1
ATOM 760 C C . GLY A 1 90 ? 12.521 -16.933 -3.348 1.00 93.44 90 GLY A C 1
ATOM 761 O O . GLY A 1 90 ? 11.398 -17.386 -3.154 1.00 93.44 90 GLY A O 1
ATOM 762 N N . THR A 1 91 ? 12.964 -15.846 -2.722 1.00 95.12 91 THR A N 1
ATOM 763 C CA . THR A 1 91 ? 12.181 -15.113 -1.715 1.00 95.12 91 THR A CA 1
ATOM 764 C C . THR A 1 91 ? 11.708 -13.757 -2.228 1.00 95.12 91 THR A C 1
ATOM 766 O O . THR A 1 91 ? 12.350 -13.113 -3.058 1.00 95.12 91 THR A O 1
ATOM 769 N N . ARG A 1 92 ? 10.608 -13.262 -1.656 1.00 94.75 92 ARG A N 1
ATOM 770 C CA . ARG A 1 92 ? 10.117 -11.896 -1.905 1.00 94.75 92 ARG A CA 1
ATOM 771 C C . ARG A 1 92 ? 11.115 -10.819 -1.479 1.00 94.75 92 ARG A C 1
ATOM 773 O O . ARG A 1 92 ? 11.154 -9.761 -2.095 1.00 94.75 92 ARG A O 1
ATOM 780 N N . ALA A 1 93 ? 11.932 -11.088 -0.458 1.00 94.12 93 ALA A N 1
ATOM 781 C CA . ALA A 1 93 ? 12.990 -10.175 -0.028 1.00 94.12 93 ALA A CA 1
ATOM 782 C C . ALA A 1 93 ? 13.995 -9.928 -1.159 1.00 94.12 93 ALA A C 1
ATOM 784 O O . ALA A 1 93 ? 14.197 -8.782 -1.526 1.00 94.12 93 ALA A O 1
ATOM 785 N N . GLN A 1 94 ? 14.480 -10.989 -1.814 1.00 94.38 94 GLN A N 1
ATOM 786 C CA . GLN A 1 94 ? 15.398 -10.866 -2.956 1.00 94.38 94 GLN A CA 1
ATOM 787 C C . GLN A 1 94 ? 14.805 -10.048 -4.109 1.00 94.38 94 GLN A C 1
ATOM 789 O O . GLN A 1 94 ? 15.517 -9.294 -4.765 1.00 94.38 94 GLN A O 1
ATOM 794 N N . TYR A 1 95 ? 13.497 -10.167 -4.356 1.00 94.88 95 TYR A N 1
ATOM 795 C CA . TYR A 1 95 ? 12.816 -9.343 -5.356 1.00 94.88 95 TYR A CA 1
ATOM 796 C C . TYR A 1 95 ? 12.804 -7.860 -4.968 1.00 94.88 95 TYR A C 1
ATOM 798 O O . TYR A 1 95 ? 13.075 -6.994 -5.797 1.00 94.88 95 TYR A O 1
ATOM 806 N N . LEU A 1 96 ? 12.496 -7.558 -3.706 1.00 94.12 96 LEU A N 1
ATOM 807 C CA . LEU A 1 96 ? 12.490 -6.191 -3.186 1.00 94.12 96 LEU A CA 1
ATOM 808 C C . LEU A 1 96 ? 13.900 -5.587 -3.149 1.00 94.12 96 LEU A C 1
ATOM 810 O O . LEU A 1 96 ? 14.061 -4.422 -3.505 1.00 94.12 96 LEU A O 1
ATOM 814 N N . ASP A 1 97 ? 14.904 -6.383 -2.789 1.00 93.19 97 ASP A N 1
ATOM 815 C CA . ASP A 1 97 ? 16.309 -5.983 -2.782 1.00 93.19 97 ASP A CA 1
ATOM 816 C C . ASP A 1 97 ? 16.783 -5.693 -4.213 1.00 93.19 97 ASP A C 1
ATOM 818 O O . ASP A 1 97 ? 17.340 -4.631 -4.464 1.00 93.19 97 ASP A O 1
ATOM 822 N N . HIS A 1 98 ? 16.426 -6.533 -5.193 1.00 93.56 98 HIS A N 1
ATOM 823 C CA . HIS A 1 98 ? 16.680 -6.254 -6.610 1.00 93.56 98 HIS A CA 1
ATOM 824 C C . HIS A 1 98 ? 16.056 -4.922 -7.065 1.00 93.56 98 HIS A C 1
ATOM 826 O O . HIS A 1 98 ? 16.705 -4.133 -7.753 1.00 93.56 98 HIS A O 1
ATOM 832 N N . LEU A 1 99 ? 14.808 -4.637 -6.674 1.00 91.31 99 LEU A N 1
ATOM 833 C CA . LEU A 1 99 ? 14.163 -3.354 -6.978 1.00 91.31 99 LEU A CA 1
ATOM 834 C C . LEU A 1 99 ? 14.884 -2.164 -6.324 1.00 91.31 99 LEU A C 1
ATOM 836 O O . LEU A 1 99 ? 14.969 -1.092 -6.927 1.00 91.31 99 LEU A O 1
ATOM 840 N N . ALA A 1 100 ? 15.405 -2.335 -5.111 1.00 90.00 100 ALA A N 1
ATOM 841 C CA . ALA A 1 100 ? 16.124 -1.288 -4.400 1.00 90.00 100 ALA A CA 1
ATOM 842 C C . ALA A 1 100 ? 17.536 -1.058 -4.964 1.00 90.00 100 ALA A C 1
ATOM 844 O O . ALA A 1 100 ? 17.938 0.089 -5.122 1.00 90.00 100 ALA A O 1
ATOM 845 N N . GLU A 1 101 ? 18.268 -2.121 -5.288 1.00 90.62 101 GLU A N 1
ATOM 846 C CA . GLU A 1 101 ? 19.662 -2.060 -5.737 1.00 90.62 101 GLU A CA 1
ATOM 847 C C . GLU A 1 101 ? 19.779 -1.698 -7.216 1.00 90.62 101 GLU A C 1
ATOM 849 O O . GLU A 1 101 ? 20.543 -0.810 -7.573 1.00 90.62 101 GLU A O 1
ATOM 854 N N . GLN A 1 102 ? 19.003 -2.358 -8.080 1.00 88.00 102 GLN A N 1
ATOM 855 C CA . GLN A 1 102 ? 19.120 -2.186 -9.531 1.00 88.00 102 GLN A CA 1
ATOM 856 C C . GLN A 1 102 ? 18.249 -1.045 -10.052 1.00 88.00 102 GLN A C 1
ATOM 858 O O . GLN A 1 102 ? 18.538 -0.469 -11.090 1.00 88.00 102 GLN A O 1
ATOM 863 N N . HIS A 1 103 ? 17.165 -0.704 -9.351 1.00 85.88 103 HIS A N 1
ATOM 864 C CA . HIS A 1 103 ? 16.205 0.292 -9.842 1.00 85.88 103 HIS A CA 1
ATOM 865 C C . HIS A 1 103 ? 16.079 1.515 -8.929 1.00 85.88 103 HIS A C 1
ATOM 867 O O . HIS A 1 103 ? 15.385 2.471 -9.286 1.00 85.88 103 HIS A O 1
ATOM 873 N N . ASN A 1 104 ? 16.752 1.523 -7.770 1.00 85.00 104 ASN A N 1
ATOM 874 C CA . ASN A 1 104 ? 16.582 2.498 -6.683 1.00 85.00 104 ASN A CA 1
ATOM 875 C C . ASN A 1 104 ? 15.111 2.696 -6.273 1.00 85.00 104 ASN A C 1
ATOM 877 O O . ASN A 1 104 ? 14.761 3.754 -5.743 1.00 85.00 104 ASN A O 1
ATOM 881 N N . LEU A 1 105 ? 14.238 1.709 -6.511 1.00 88.00 105 LEU A N 1
ATOM 882 C CA . LEU A 1 105 ? 12.843 1.774 -6.092 1.00 88.00 105 LEU A CA 1
ATOM 883 C C . LEU A 1 105 ? 12.753 1.423 -4.604 1.00 88.00 105 LEU A C 1
ATOM 885 O O . LEU A 1 105 ? 12.748 0.256 -4.215 1.00 88.00 105 LEU A O 1
ATOM 889 N N . GLN A 1 106 ? 12.655 2.448 -3.761 1.00 84.81 1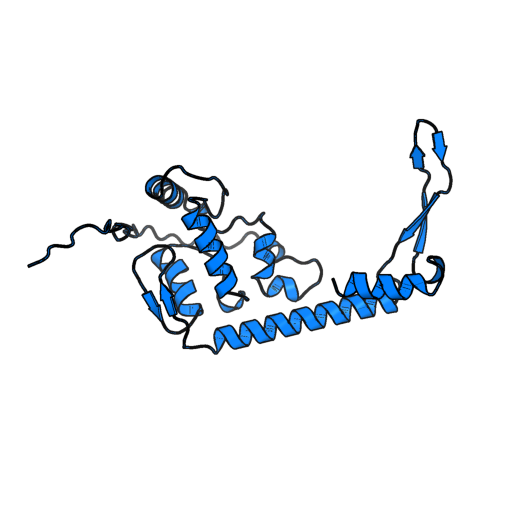06 GLN A N 1
ATOM 890 C CA . GLN A 1 106 ? 12.584 2.273 -2.312 1.00 84.81 106 GLN A CA 1
ATOM 891 C C . GLN A 1 106 ? 11.135 2.049 -1.865 1.00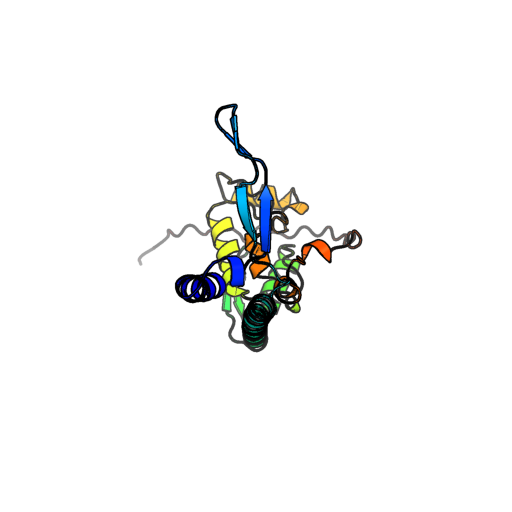 84.81 106 GLN A C 1
ATOM 893 O O . GLN A 1 106 ? 10.355 2.994 -1.745 1.00 84.81 106 GLN A O 1
ATOM 898 N N . LEU A 1 107 ? 10.782 0.789 -1.594 1.00 88.44 107 LEU A N 1
ATOM 899 C CA . LEU A 1 107 ? 9.473 0.399 -1.045 1.00 88.44 107 LEU A CA 1
ATOM 900 C C . LEU A 1 107 ? 9.461 0.326 0.489 1.00 88.44 107 LEU A C 1
ATOM 902 O O . LEU A 1 107 ? 8.392 0.336 1.096 1.00 88.44 107 LEU A O 1
ATOM 906 N N . GLY A 1 108 ? 10.641 0.292 1.112 1.00 85.62 108 GLY A N 1
ATOM 907 C CA . GLY A 1 108 ? 10.838 0.040 2.538 1.00 85.62 108 GLY A CA 1
ATOM 908 C C . GLY A 1 108 ? 11.542 -1.295 2.781 1.00 85.62 108 GLY A C 1
ATOM 909 O O . GLY A 1 108 ? 11.769 -2.067 1.854 1.00 85.62 108 GLY A O 1
ATOM 910 N N . HIS A 1 109 ? 11.908 -1.562 4.036 1.00 87.50 109 HIS A N 1
ATOM 911 C CA . HIS A 1 109 ? 12.565 -2.818 4.402 1.00 87.50 109 HIS A CA 1
ATOM 912 C C . HIS A 1 109 ? 11.616 -4.010 4.154 1.00 87.50 109 HIS A C 1
ATOM 914 O O . HIS A 1 109 ? 10.461 -3.920 4.581 1.00 87.50 109 HIS A O 1
ATOM 920 N N . PRO A 1 110 ? 12.064 -5.143 3.573 1.00 88.56 110 PRO A N 1
ATOM 921 C CA . PRO A 1 110 ? 11.209 -6.315 3.336 1.00 88.56 110 PRO A CA 1
ATOM 922 C C . PRO A 1 110 ? 10.456 -6.794 4.587 1.00 88.56 110 PRO A C 1
ATOM 924 O O . PRO A 1 110 ? 9.278 -7.132 4.534 1.00 88.56 110 PRO A O 1
ATOM 927 N N . HIS A 1 111 ? 11.102 -6.742 5.755 1.00 88.19 111 HIS A N 1
ATOM 928 C CA . HIS A 1 111 ? 10.462 -7.049 7.044 1.00 88.19 111 HIS A CA 1
ATOM 929 C C . HIS A 1 111 ? 9.321 -6.106 7.459 1.00 88.19 111 HIS A C 1
ATOM 931 O O . HIS A 1 111 ? 8.503 -6.483 8.292 1.00 88.19 111 HIS A O 1
ATOM 937 N N . ASN A 1 112 ? 9.231 -4.904 6.905 1.00 91.56 112 ASN A N 1
ATOM 938 C CA . ASN A 1 112 ? 8.161 -3.966 7.241 1.00 91.56 112 ASN A CA 1
ATOM 939 C C . ASN A 1 112 ? 6.970 -4.075 6.282 1.00 91.56 112 ASN A C 1
ATOM 941 O O . ASN A 1 112 ? 5.963 -3.399 6.495 1.00 91.56 112 ASN A O 1
ATOM 945 N N . LEU A 1 113 ? 7.072 -4.924 5.256 1.00 93.94 113 LEU A N 1
ATOM 946 C CA . LEU A 1 113 ? 6.046 -5.121 4.242 1.00 93.94 113 LEU A CA 1
ATOM 947 C C . LEU A 1 113 ? 5.211 -6.380 4.507 1.00 93.94 113 LEU A C 1
ATOM 949 O O . LEU A 1 113 ? 5.665 -7.332 5.146 1.00 93.94 113 LEU A O 1
ATOM 953 N N . VAL A 1 114 ? 3.971 -6.350 4.031 1.00 95.94 114 VAL A N 1
ATOM 954 C CA . VAL A 1 114 ? 2.991 -7.443 4.056 1.00 95.94 114 VAL A CA 1
ATOM 955 C C . VAL A 1 114 ? 2.092 -7.334 2.821 1.00 95.94 114 VAL A C 1
ATOM 957 O O . VAL A 1 114 ? 1.867 -6.230 2.321 1.00 95.94 114 VAL A O 1
ATOM 960 N N . PHE A 1 115 ? 1.567 -8.456 2.326 1.00 96.25 115 PHE A N 1
ATOM 961 C CA . PHE A 1 115 ? 0.818 -8.524 1.062 1.00 96.25 115 PHE A CA 1
ATOM 962 C C . PHE A 1 115 ? 1.689 -8.089 -0.122 1.00 96.25 115 PHE A C 1
ATOM 964 O O . PHE A 1 115 ? 1.248 -7.331 -0.991 1.00 96.25 115 PHE A O 1
ATOM 971 N N . VAL A 1 116 ? 2.945 -8.542 -0.137 1.00 95.00 116 VAL A N 1
ATOM 972 C CA . VAL A 1 116 ? 3.958 -8.100 -1.108 1.00 95.00 116 VAL A CA 1
ATOM 973 C C . VAL A 1 116 ? 3.524 -8.391 -2.544 1.00 95.00 116 VAL A C 1
ATOM 975 O O . VAL A 1 116 ? 3.698 -7.539 -3.409 1.00 95.00 116 VAL A O 1
ATOM 978 N N . ASP A 1 117 ? 2.879 -9.528 -2.805 1.00 94.12 117 ASP A N 1
ATOM 979 C CA . ASP A 1 117 ? 2.424 -9.872 -4.159 1.00 94.12 117 ASP A CA 1
ATOM 980 C C . ASP A 1 117 ? 1.404 -8.853 -4.679 1.00 94.12 117 ASP A C 1
ATOM 982 O O . ASP A 1 117 ? 1.545 -8.327 -5.782 1.00 94.12 117 ASP A O 1
ATOM 986 N N . GLN A 1 118 ? 0.444 -8.481 -3.828 1.00 96.25 118 GLN A N 1
ATOM 987 C CA . GLN A 1 118 ? -0.562 -7.466 -4.140 1.00 96.25 118 GLN A CA 1
ATOM 988 C C . GLN A 1 118 ? 0.045 -6.064 -4.284 1.00 96.25 118 GLN A C 1
ATOM 990 O O . GLN A 1 118 ? -0.492 -5.233 -5.021 1.00 96.25 118 GLN A O 1
ATOM 995 N N . LEU A 1 119 ? 1.122 -5.763 -3.550 1.00 95.38 119 LEU A N 1
ATOM 996 C CA . LEU A 1 119 ? 1.869 -4.519 -3.725 1.00 95.38 119 LEU A CA 1
ATOM 997 C C . LEU A 1 119 ? 2.501 -4.500 -5.117 1.00 95.38 119 LEU A C 1
ATOM 999 O O . LEU A 1 119 ? 2.292 -3.543 -5.859 1.00 95.38 119 LEU A O 1
ATOM 1003 N N . ILE A 1 120 ? 3.215 -5.564 -5.489 1.00 94.56 120 ILE A N 1
ATOM 1004 C CA . ILE A 1 120 ? 3.880 -5.665 -6.791 1.00 94.56 120 ILE A CA 1
ATOM 1005 C C . ILE A 1 120 ? 2.850 -5.618 -7.928 1.00 94.56 120 ILE A C 1
ATOM 1007 O O . ILE A 1 120 ? 3.068 -4.883 -8.887 1.00 94.56 120 ILE A O 1
ATOM 1011 N N . ASP A 1 121 ? 1.704 -6.295 -7.799 1.00 95.50 121 ASP A N 1
ATOM 1012 C CA . ASP A 1 121 ? 0.602 -6.229 -8.772 1.00 95.50 121 ASP A CA 1
ATOM 1013 C C . ASP A 1 121 ? 0.119 -4.793 -8.994 1.00 95.50 121 ASP A C 1
ATOM 1015 O O . ASP A 1 121 ? -0.012 -4.345 -10.133 1.00 95.50 121 ASP A O 1
ATOM 1019 N N . LYS A 1 122 ? -0.090 -4.031 -7.912 1.00 94.81 122 LYS A N 1
ATOM 1020 C CA . LYS A 1 122 ? -0.499 -2.623 -8.010 1.00 94.81 122 LYS A CA 1
ATOM 1021 C C . LYS A 1 122 ? 0.565 -1.747 -8.662 1.00 94.81 122 LYS A C 1
ATOM 1023 O O . LYS A 1 122 ? 0.233 -0.836 -9.419 1.00 94.81 122 LYS A O 1
ATOM 1028 N N . LEU A 1 123 ? 1.839 -1.973 -8.346 1.00 93.44 123 LEU A N 1
ATOM 1029 C CA . LEU A 1 123 ? 2.934 -1.228 -8.968 1.00 93.44 123 LEU A CA 1
ATOM 1030 C C . LEU A 1 123 ? 3.025 -1.545 -10.462 1.00 93.44 123 LEU A C 1
ATOM 1032 O O . LEU A 1 123 ? 3.149 -0.625 -11.269 1.00 93.44 123 LEU A O 1
ATOM 1036 N N . GLN A 1 124 ? 2.886 -2.821 -10.826 1.00 93.25 124 GLN A N 1
ATOM 1037 C CA . GLN A 1 124 ? 2.837 -3.271 -12.211 1.00 93.25 124 GLN A CA 1
ATOM 1038 C C . GLN A 1 124 ? 1.672 -2.621 -12.959 1.00 93.25 124 GLN A C 1
ATOM 1040 O O . GLN A 1 124 ? 1.892 -2.037 -14.012 1.00 93.25 124 GLN A O 1
ATOM 1045 N N . GLU A 1 125 ? 0.464 -2.626 -12.389 1.00 94.75 125 GLU A N 1
ATOM 1046 C CA . GLU A 1 125 ? -0.717 -1.981 -12.975 1.00 94.75 125 GLU A CA 1
ATOM 1047 C C . GLU A 1 125 ? -0.469 -0.493 -13.271 1.00 94.75 125 GLU A C 1
ATOM 1049 O O . GLU A 1 125 ? -0.781 -0.018 -14.366 1.00 94.75 125 GLU A O 1
ATOM 1054 N N . LYS A 1 126 ? 0.138 0.246 -12.331 1.00 92.38 126 LYS A N 1
ATOM 1055 C CA . LYS A 1 126 ? 0.487 1.660 -12.543 1.00 92.38 126 LYS A CA 1
ATOM 1056 C C . LYS A 1 126 ? 1.533 1.838 -13.645 1.00 92.38 126 LYS A C 1
ATOM 1058 O O . LYS A 1 126 ? 1.358 2.702 -14.502 1.00 92.38 126 LYS A O 1
ATOM 1063 N N . ILE A 1 127 ? 2.579 1.013 -13.669 1.00 90.31 127 ILE A N 1
ATOM 1064 C CA . ILE A 1 127 ? 3.627 1.080 -14.701 1.00 90.31 127 ILE A CA 1
ATOM 1065 C C . ILE A 1 127 ? 3.053 0.747 -16.085 1.00 90.31 127 ILE A C 1
ATOM 1067 O O . ILE A 1 127 ? 3.337 1.463 -17.043 1.00 90.31 127 ILE A O 1
ATOM 1071 N N . THR A 1 128 ? 2.197 -0.273 -16.196 1.00 91.06 128 THR A N 1
ATOM 1072 C CA . THR A 1 128 ? 1.509 -0.641 -17.445 1.00 91.06 128 THR A CA 1
ATOM 1073 C C . THR A 1 128 ? 0.568 0.465 -17.925 1.00 91.06 128 THR A C 1
ATOM 1075 O O . THR A 1 128 ? 0.473 0.708 -19.123 1.00 91.06 128 THR A O 1
ATOM 1078 N N . ARG A 1 129 ? -0.073 1.202 -17.009 1.00 93.81 129 ARG A N 1
ATOM 1079 C CA . ARG A 1 129 ? -0.856 2.413 -17.325 1.00 93.81 129 ARG A CA 1
ATOM 1080 C C . ARG A 1 129 ? -0.005 3.650 -17.607 1.00 93.81 129 ARG A C 1
ATOM 1082 O O . ARG A 1 129 ? -0.547 4.747 -17.712 1.00 93.81 129 ARG A O 1
ATOM 1089 N N . LEU A 1 130 ? 1.314 3.493 -17.701 1.00 92.38 130 LEU A N 1
ATOM 1090 C CA . LEU A 1 130 ? 2.266 4.578 -17.918 1.00 92.38 130 LEU A CA 1
ATOM 1091 C C . LEU A 1 130 ? 2.147 5.678 -16.850 1.00 92.38 130 LEU A C 1
ATOM 1093 O O . LEU A 1 130 ? 2.351 6.858 -17.130 1.00 92.38 130 LEU A O 1
ATOM 1097 N N . GLN A 1 131 ? 1.810 5.296 -15.617 1.00 93.31 131 GLN A N 1
ATOM 1098 C CA . GLN A 1 131 ? 1.617 6.198 -14.490 1.00 93.31 131 GLN A CA 1
ATOM 1099 C C . GLN A 1 131 ? 2.839 6.188 -13.564 1.00 93.31 131 GLN A C 1
ATOM 1101 O O . GLN A 1 131 ? 3.299 5.136 -13.122 1.00 93.31 131 GLN A O 1
ATOM 1106 N N . CYS A 1 132 ? 3.352 7.370 -13.216 1.00 91.31 132 CYS A N 1
ATOM 1107 C CA . CYS A 1 132 ? 4.439 7.488 -12.243 1.00 91.31 132 CYS A CA 1
ATOM 1108 C C . CYS A 1 132 ? 3.969 7.106 -10.830 1.00 91.31 132 CYS A C 1
ATOM 1110 O O . CYS A 1 132 ? 2.934 7.575 -10.363 1.00 91.31 132 CYS A O 1
ATOM 1112 N N . LEU A 1 133 ? 4.773 6.305 -10.126 1.00 90.38 133 LEU A N 1
ATOM 1113 C CA . LEU A 1 133 ? 4.476 5.810 -8.776 1.00 90.38 133 LEU A CA 1
ATOM 1114 C C . LEU A 1 133 ? 4.442 6.912 -7.703 1.00 90.38 133 LEU A C 1
ATOM 1116 O O . LEU A 1 133 ? 3.775 6.740 -6.683 1.00 90.38 133 LEU A O 1
ATOM 1120 N N . TYR A 1 134 ? 5.138 8.028 -7.942 1.00 90.00 134 TYR A N 1
ATOM 1121 C CA . TYR A 1 134 ? 5.229 9.152 -7.011 1.00 90.00 134 TYR A CA 1
ATOM 1122 C C . TYR A 1 134 ? 4.265 10.290 -7.348 1.00 90.00 134 TYR A C 1
ATOM 1124 O O . TYR A 1 134 ? 3.390 10.617 -6.559 1.00 90.00 134 TYR A O 1
ATOM 1132 N N . CYS A 1 135 ? 4.401 10.919 -8.522 1.00 89.19 135 CYS A N 1
ATOM 1133 C CA . CYS A 1 135 ? 3.565 12.077 -8.856 1.00 89.19 135 CYS A CA 1
ATOM 1134 C C . CYS A 1 135 ? 2.216 11.705 -9.477 1.00 89.19 135 CYS A C 1
ATOM 1136 O O . CYS A 1 135 ? 1.457 12.604 -9.828 1.00 89.19 135 CYS A O 1
ATOM 1138 N N . GLU A 1 136 ? 1.967 10.412 -9.708 1.00 90.69 136 GLU A N 1
ATOM 1139 C CA . GLU A 1 136 ? 0.705 9.860 -10.222 1.00 90.69 136 GLU A CA 1
ATOM 1140 C C . GLU A 1 136 ? 0.253 10.419 -11.580 1.00 90.69 136 GLU A C 1
ATOM 1142 O O . GLU A 1 136 ? -0.867 10.170 -12.025 1.00 90.69 136 GLU A O 1
ATOM 1147 N N . LYS A 1 137 ? 1.152 11.115 -12.286 1.00 91.25 137 LYS A N 1
ATOM 1148 C CA . LYS A 1 137 ? 0.934 11.601 -13.650 1.00 91.25 137 LYS A CA 1
ATOM 1149 C C . LYS A 1 137 ? 1.018 10.437 -14.626 1.00 91.25 137 LYS A C 1
ATOM 1151 O O . LYS A 1 137 ? 1.887 9.576 -14.485 1.00 91.25 137 LYS A O 1
ATOM 1156 N N . VAL A 1 138 ? 0.139 10.459 -15.621 1.00 93.25 138 VAL A N 1
ATOM 1157 C CA . VAL A 1 138 ? 0.127 9.517 -16.742 1.00 93.25 138 VAL A CA 1
ATOM 1158 C C . VAL A 1 138 ? 0.942 10.101 -17.891 1.00 93.25 138 VAL A C 1
ATOM 1160 O O . VAL A 1 138 ? 0.858 11.296 -18.184 1.00 93.25 138 VAL A O 1
ATOM 1163 N N . PHE A 1 139 ? 1.747 9.259 -18.523 1.00 92.38 139 PHE A N 1
ATOM 1164 C CA . PHE A 1 139 ? 2.619 9.613 -19.633 1.00 92.38 139 PHE A CA 1
ATOM 1165 C C . PHE A 1 139 ? 2.127 8.961 -20.918 1.00 92.38 139 PHE A C 1
ATOM 1167 O O . PHE A 1 139 ? 1.454 7.938 -20.892 1.00 92.38 139 PHE A O 1
ATOM 1174 N N . LYS A 1 140 ? 2.481 9.570 -22.051 1.00 90.75 140 LYS A N 1
ATOM 1175 C CA . LYS A 1 140 ? 2.089 9.075 -23.373 1.00 90.75 140 LYS A CA 1
ATOM 1176 C C . LYS A 1 140 ? 2.715 7.721 -23.716 1.00 90.75 140 LYS A C 1
ATOM 1178 O O . LYS A 1 140 ? 2.023 6.866 -24.242 1.00 90.75 140 LYS A O 1
ATOM 1183 N N . ASP A 1 141 ? 3.990 7.534 -23.362 1.00 89.75 141 ASP A N 1
ATOM 1184 C CA . ASP A 1 141 ? 4.790 6.376 -23.763 1.00 89.75 141 ASP A CA 1
ATOM 1185 C C . ASP A 1 141 ? 5.731 5.934 -22.631 1.00 89.75 141 ASP A C 1
ATOM 1187 O O . ASP A 1 141 ? 6.189 6.751 -21.818 1.00 89.75 141 ASP A O 1
ATOM 1191 N N . ARG A 1 142 ? 6.095 4.645 -22.636 1.00 85.00 142 ARG A N 1
ATOM 1192 C CA . ARG A 1 142 ? 6.987 4.002 -21.650 1.00 85.00 142 ARG A CA 1
ATOM 1193 C C . ARG A 1 142 ? 8.357 4.683 -21.566 1.00 85.00 142 ARG A C 1
ATOM 1195 O O . ARG A 1 142 ? 8.872 4.894 -20.470 1.00 85.00 142 ARG A O 1
ATOM 1202 N N . VAL A 1 143 ? 8.898 5.127 -22.705 1.00 86.25 143 VAL A N 1
ATOM 1203 C CA . VAL A 1 143 ? 10.174 5.865 -22.790 1.00 86.25 143 VAL A CA 1
ATOM 1204 C C . VAL A 1 143 ? 10.116 7.184 -22.015 1.00 86.25 143 VAL A C 1
ATOM 1206 O O . VAL A 1 143 ? 11.047 7.522 -21.285 1.00 86.25 143 VAL A O 1
ATOM 1209 N N . VAL A 1 144 ? 9.004 7.918 -22.120 1.00 89.06 144 VAL A N 1
ATOM 1210 C CA . VAL A 1 144 ? 8.845 9.217 -21.451 1.00 89.06 144 VAL A CA 1
ATOM 1211 C C . VAL A 1 144 ? 8.669 9.041 -19.947 1.00 89.06 144 VAL A C 1
ATOM 1213 O O . VAL A 1 144 ? 9.279 9.785 -19.180 1.00 89.06 144 VAL A O 1
ATOM 1216 N N . LEU A 1 145 ? 7.883 8.047 -19.515 1.00 88.00 145 LEU A N 1
ATOM 1217 C CA . LEU A 1 145 ? 7.753 7.700 -18.096 1.00 88.00 145 LEU A CA 1
ATOM 1218 C C . LEU A 1 145 ? 9.115 7.332 -17.492 1.00 88.00 145 LEU A C 1
ATOM 1220 O O . LEU A 1 145 ? 9.469 7.788 -16.404 1.00 88.00 145 LEU A O 1
ATOM 1224 N N . LYS A 1 146 ? 9.893 6.528 -18.213 1.00 81.44 146 LYS A N 1
ATOM 1225 C CA . LYS A 1 146 ? 11.205 6.072 -17.768 1.00 81.44 146 LYS A CA 1
ATOM 1226 C C . LYS A 1 146 ? 12.192 7.223 -17.630 1.00 81.44 146 LYS A C 1
ATOM 1228 O O . LYS A 1 146 ? 12.798 7.387 -16.576 1.00 81.44 146 LYS A O 1
ATOM 1233 N N . GLU A 1 147 ? 12.299 8.068 -18.652 1.00 84.75 147 GLU A N 1
ATOM 1234 C CA . GLU A 1 147 ? 13.166 9.247 -18.605 1.00 84.75 147 GLU A CA 1
ATOM 1235 C C . GLU A 1 147 ? 12.740 10.216 -17.493 1.00 84.75 147 GLU A C 1
ATOM 1237 O O . GLU A 1 147 ? 13.573 10.832 -16.826 1.00 84.75 147 GLU A O 1
ATOM 1242 N N . HIS A 1 148 ? 11.435 10.307 -17.242 1.00 86.81 148 HIS A N 1
ATOM 1243 C CA . HIS A 1 148 ? 10.883 11.071 -16.138 1.00 86.81 148 HIS A CA 1
ATOM 1244 C C . HIS A 1 148 ?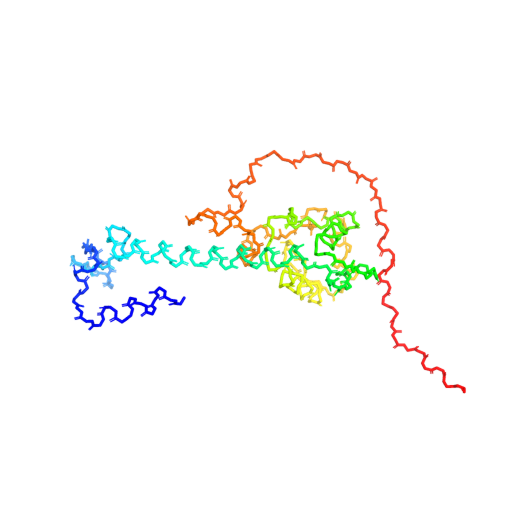 11.307 10.526 -14.764 1.00 86.81 148 HIS A C 1
ATOM 1246 O O . HIS A 1 148 ? 11.749 11.310 -13.924 1.00 86.81 148 HIS A O 1
ATOM 1252 N N . MET A 1 149 ? 11.207 9.213 -14.535 1.00 82.31 149 MET A N 1
ATOM 1253 C CA . MET A 1 149 ? 11.630 8.567 -13.282 1.00 82.31 149 MET A CA 1
ATOM 1254 C C . MET A 1 149 ? 13.157 8.545 -13.113 1.00 82.31 149 MET A C 1
ATOM 1256 O O . MET A 1 149 ? 13.647 8.614 -11.988 1.00 82.31 149 MET A O 1
ATOM 1260 N N . ARG A 1 150 ? 13.917 8.509 -14.216 1.00 81.00 150 ARG A N 1
ATOM 1261 C CA . ARG A 1 150 ? 15.384 8.600 -14.211 1.00 81.00 150 ARG A CA 1
ATOM 1262 C C . ARG A 1 150 ? 15.862 9.993 -13.798 1.00 81.00 150 ARG A C 1
ATOM 1264 O O . ARG A 1 150 ? 16.658 10.112 -12.876 1.00 81.00 150 ARG A O 1
ATOM 1271 N N . LYS A 1 151 ? 15.346 11.052 -14.440 1.00 80.69 151 LYS A N 1
ATOM 1272 C CA . LYS A 1 151 ? 15.726 12.453 -14.155 1.00 80.69 151 LYS A CA 1
ATOM 1273 C C . LYS A 1 151 ? 15.291 12.931 -12.773 1.00 80.69 151 LYS A C 1
ATOM 1275 O O . LYS A 1 151 ? 15.898 13.837 -12.211 1.00 80.69 151 LYS A O 1
ATOM 1280 N N . LYS A 1 152 ? 14.205 12.373 -12.244 1.00 78.75 152 LYS A N 1
ATOM 1281 C CA . LYS A 1 152 ? 13.640 12.754 -10.950 1.00 78.75 152 LYS A CA 1
ATOM 1282 C C . LYS A 1 152 ? 13.846 11.613 -9.973 1.00 78.75 152 LYS A C 1
ATOM 1284 O O . LYS A 1 152 ? 12.945 10.813 -9.773 1.00 78.75 152 LYS A O 1
ATOM 1289 N N . LEU A 1 153 ? 15.017 11.553 -9.343 1.00 73.31 153 LEU A N 1
ATOM 1290 C CA . LEU A 1 153 ? 15.360 10.488 -8.388 1.00 73.31 153 LEU A CA 1
ATOM 1291 C C . LEU A 1 153 ? 14.317 10.325 -7.265 1.00 73.31 153 LEU A C 1
ATOM 1293 O O . LEU A 1 153 ? 14.013 9.211 -6.851 1.00 73.31 153 LEU A O 1
ATOM 1297 N N . TRP A 1 154 ? 13.683 11.420 -6.841 1.00 72.50 154 TRP A N 1
ATOM 1298 C CA . TRP A 1 154 ? 12.587 11.434 -5.863 1.00 72.50 154 TRP A CA 1
ATOM 1299 C C . TRP A 1 154 ? 11.300 10.737 -6.351 1.00 72.50 154 TRP A C 1
ATOM 1301 O O . TRP A 1 154 ? 10.447 10.388 -5.542 1.00 72.50 154 TRP A O 1
ATOM 1311 N N . HIS A 1 155 ? 11.172 10.465 -7.654 1.00 80.06 155 HIS A N 1
ATOM 1312 C CA . HIS A 1 155 ? 10.094 9.668 -8.248 1.00 80.06 155 HIS A CA 1
ATOM 1313 C C . HIS A 1 155 ? 10.339 8.161 -8.238 1.00 80.06 155 HIS A C 1
ATOM 1315 O O . HIS A 1 155 ? 9.494 7.401 -8.713 1.00 80.06 155 HIS A O 1
ATOM 1321 N N . LYS A 1 156 ? 11.460 7.716 -7.669 1.00 78.00 156 LYS A N 1
ATOM 1322 C CA . LYS A 1 156 ? 11.739 6.302 -7.398 1.00 78.00 156 LYS A CA 1
ATOM 1323 C C . LYS A 1 156 ? 11.215 5.856 -6.022 1.00 78.00 156 LYS A C 1
ATOM 1325 O O . LYS A 1 156 ? 11.705 4.905 -5.423 1.00 78.00 156 LYS A O 1
ATOM 1330 N N . ARG A 1 157 ? 10.208 6.558 -5.503 1.00 83.69 157 ARG A N 1
ATOM 1331 C CA . ARG A 1 157 ? 9.479 6.238 -4.271 1.00 83.69 157 ARG A CA 1
ATOM 1332 C C . ARG A 1 157 ? 7.988 6.176 -4.581 1.00 83.69 157 ARG A C 1
ATOM 1334 O O . ARG A 1 157 ? 7.524 6.775 -5.549 1.00 83.69 157 ARG A O 1
ATOM 1341 N N . ILE A 1 158 ? 7.231 5.462 -3.761 1.00 87.12 158 ILE A N 1
ATOM 1342 C CA . ILE A 1 158 ? 5.769 5.529 -3.819 1.00 87.12 158 ILE A CA 1
ATOM 1343 C C . ILE A 1 158 ? 5.313 6.898 -3.300 1.00 87.12 158 ILE A C 1
ATOM 1345 O O . ILE A 1 158 ? 5.937 7.452 -2.395 1.00 87.12 158 ILE A O 1
ATOM 1349 N N . ASN A 1 159 ? 4.227 7.436 -3.863 1.00 86.06 159 ASN A N 1
ATOM 1350 C CA . ASN A 1 159 ? 3.569 8.630 -3.343 1.00 86.06 159 ASN A CA 1
ATOM 1351 C C . ASN A 1 159 ? 3.231 8.450 -1.850 1.00 86.06 159 ASN A C 1
ATOM 1353 O O . ASN A 1 159 ? 2.348 7.643 -1.541 1.00 86.06 159 ASN A O 1
ATOM 1357 N N . PRO A 1 160 ? 3.856 9.203 -0.926 1.00 82.94 160 PRO A N 1
ATOM 1358 C CA . PRO A 1 160 ? 3.527 9.081 0.484 1.00 82.94 160 PRO A CA 1
ATOM 1359 C C . PRO A 1 160 ? 2.060 9.442 0.725 1.00 82.94 160 PRO A C 1
ATOM 1361 O O . PRO A 1 160 ? 1.389 8.784 1.507 1.00 82.94 160 PRO A O 1
ATOM 1364 N N . GLU A 1 161 ? 1.500 10.436 0.035 1.00 83.69 161 GLU A N 1
ATOM 1365 C CA . GLU A 1 161 ? 0.121 10.903 0.247 1.00 83.69 161 GLU A CA 1
ATOM 1366 C C . GLU A 1 161 ? -0.961 9.894 -0.143 1.00 83.69 161 GLU A C 1
ATOM 1368 O O . GLU A 1 161 ? -2.104 10.010 0.307 1.00 83.69 161 GLU A O 1
ATOM 1373 N N . ASN A 1 162 ? -0.609 8.850 -0.890 1.00 87.25 162 ASN A N 1
ATOM 1374 C CA . ASN A 1 162 ? -1.561 7.826 -1.273 1.00 87.25 162 ASN A CA 1
ATOM 1375 C C . ASN A 1 162 ? -1.736 6.764 -0.167 1.00 87.25 162 ASN A C 1
ATOM 1377 O O . ASN A 1 162 ? -0.984 5.793 -0.068 1.00 87.25 162 ASN A O 1
ATOM 1381 N N . LYS A 1 163 ? -2.811 6.917 0.617 1.00 88.06 163 LYS A N 1
ATOM 1382 C CA . LYS A 1 163 ? -3.196 6.002 1.709 1.00 88.06 163 LYS A CA 1
ATOM 1383 C C . LYS A 1 163 ? -3.547 4.582 1.258 1.00 88.06 163 LYS A C 1
ATOM 1385 O O . LYS A 1 163 ? -3.642 3.685 2.091 1.00 88.06 163 LYS A O 1
ATOM 1390 N N . GLU A 1 164 ? -3.740 4.330 -0.038 1.00 90.56 164 GLU A N 1
ATOM 1391 C CA . GLU A 1 164 ? -3.969 2.963 -0.523 1.00 90.56 164 GLU A CA 1
ATOM 1392 C C . GLU A 1 164 ? -2.783 2.043 -0.224 1.00 90.56 164 GLU A C 1
ATOM 1394 O O . GLU A 1 164 ? -2.972 0.837 -0.042 1.00 90.56 164 GLU A O 1
ATOM 1399 N N . TYR A 1 165 ? -1.573 2.607 -0.150 1.00 90.94 165 TYR A N 1
ATOM 1400 C CA . TYR A 1 165 ? -0.368 1.840 0.133 1.00 90.94 165 TYR A CA 1
ATOM 1401 C C . TYR A 1 165 ? -0.194 1.502 1.611 1.00 90.94 165 TYR A C 1
ATOM 1403 O O . TYR A 1 165 ? 0.517 0.551 1.926 1.00 90.94 165 TYR A O 1
ATOM 1411 N N . ASP A 1 166 ? -0.899 2.188 2.515 1.00 90.12 166 ASP A N 1
ATOM 1412 C CA . ASP A 1 166 ? -0.803 1.953 3.959 1.00 90.12 166 ASP A CA 1
ATOM 1413 C C . ASP A 1 166 ? -1.107 0.488 4.310 1.00 90.12 166 ASP A C 1
ATOM 1415 O O . ASP A 1 166 ? -0.509 -0.098 5.212 1.00 90.12 166 ASP A O 1
ATOM 1419 N N . ARG A 1 167 ? -1.983 -0.175 3.550 1.00 92.56 167 ARG A N 1
ATOM 1420 C CA . ARG A 1 167 ? -2.317 -1.586 3.786 1.00 92.56 167 ARG A CA 1
ATOM 1421 C C . ARG A 1 167 ? -1.127 -2.546 3.638 1.00 92.56 167 ARG A C 1
ATOM 1423 O O . ARG A 1 167 ? -1.228 -3.661 4.141 1.00 92.56 167 ARG A O 1
ATOM 1430 N N . PHE A 1 168 ? -0.049 -2.143 2.967 1.00 95.06 168 PHE A N 1
ATOM 1431 C CA . PHE A 1 168 ? 1.125 -2.983 2.710 1.00 95.06 168 PHE A CA 1
ATOM 1432 C C . PHE A 1 168 ? 2.220 -2.858 3.768 1.00 95.06 168 PHE A C 1
ATOM 1434 O O . PHE A 1 168 ? 3.196 -3.598 3.713 1.00 95.06 168 PHE A O 1
ATOM 1441 N N . TYR A 1 169 ? 2.075 -1.948 4.732 1.00 93.12 169 TYR A N 1
ATOM 1442 C CA . TYR A 1 169 ? 3.069 -1.736 5.780 1.00 93.12 169 TYR A CA 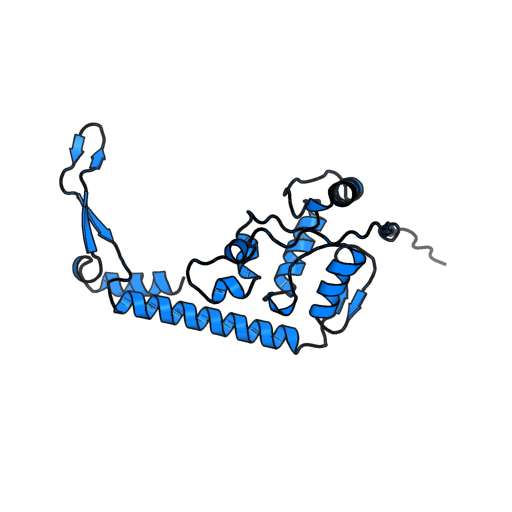1
ATOM 1443 C C . TYR A 1 169 ? 2.562 -2.270 7.115 1.00 93.12 169 TYR A C 1
ATOM 1445 O O . TYR A 1 169 ? 1.522 -1.834 7.611 1.00 93.12 169 TYR A O 1
ATOM 1453 N N . ILE A 1 170 ? 3.323 -3.180 7.729 1.00 91.81 170 ILE A N 1
ATOM 1454 C CA . ILE A 1 170 ? 2.909 -3.877 8.957 1.00 91.81 170 ILE A CA 1
ATOM 1455 C C . ILE A 1 170 ? 2.685 -2.918 10.134 1.00 91.81 170 ILE A C 1
ATOM 1457 O O . ILE A 1 170 ? 1.803 -3.137 10.960 1.00 91.81 170 ILE A O 1
ATOM 1461 N N . VAL A 1 171 ? 3.420 -1.804 10.173 1.00 88.75 171 VAL A N 1
ATOM 1462 C CA . VAL A 1 171 ? 3.286 -0.776 11.214 1.00 88.75 171 VAL A CA 1
ATOM 1463 C C . VAL A 1 171 ? 1.867 -0.204 11.304 1.00 88.75 171 VAL A C 1
ATOM 1465 O O . VAL A 1 171 ? 1.390 0.059 12.404 1.00 88.75 171 VAL A O 1
ATOM 1468 N N . ASN A 1 172 ? 1.140 -0.128 10.184 1.00 89.00 172 ASN A N 1
ATOM 1469 C CA . ASN A 1 172 ? -0.238 0.380 10.147 1.00 89.00 172 ASN A CA 1
ATOM 1470 C C . ASN A 1 172 ? -1.264 -0.597 10.751 1.00 89.00 172 ASN A C 1
ATOM 1472 O O . ASN A 1 172 ? -2.459 -0.302 10.791 1.00 89.00 172 ASN A O 1
ATOM 1476 N N . TYR A 1 173 ? -0.814 -1.773 11.193 1.00 89.38 173 TYR A N 1
ATOM 1477 C CA . TYR A 1 173 ? -1.622 -2.763 11.900 1.00 89.38 173 TYR A CA 1
ATOM 1478 C C . TYR A 1 173 ? -1.332 -2.774 13.410 1.00 89.38 173 TYR A C 1
ATOM 1480 O O . TYR A 1 173 ? -2.166 -3.270 14.168 1.00 89.38 173 TYR A O 1
ATOM 1488 N N . LEU A 1 174 ? -0.194 -2.217 13.853 1.00 83.62 174 LEU A N 1
ATOM 1489 C CA . LEU A 1 174 ? 0.263 -2.269 15.248 1.00 83.62 174 LEU A CA 1
ATOM 1490 C C . LEU A 1 174 ? -0.537 -1.341 16.166 1.00 83.62 174 LEU A C 1
ATOM 1492 O O . LEU A 1 174 ? -0.977 -1.763 17.233 1.00 83.62 174 LEU A O 1
ATOM 1496 N N . GLU A 1 175 ? -0.760 -0.092 15.753 1.00 72.25 175 GLU A N 1
ATOM 1497 C CA . GLU A 1 175 ? -1.465 0.899 16.567 1.00 72.25 175 GLU A CA 1
ATOM 1498 C C . GLU A 1 175 ? -2.626 1.543 15.800 1.00 72.25 175 GLU A C 1
ATOM 1500 O O . GLU A 1 175 ? -2.478 1.907 14.630 1.00 72.25 175 GLU A O 1
ATOM 1505 N N . PRO A 1 176 ? -3.802 1.711 16.432 1.00 63.47 176 PRO A N 1
ATOM 1506 C CA . PRO A 1 176 ? -4.922 2.353 15.771 1.00 63.47 176 PRO A CA 1
ATOM 1507 C C . PRO A 1 176 ? -4.637 3.852 15.643 1.00 63.47 176 PRO A C 1
ATOM 1509 O O . PRO A 1 176 ? -4.486 4.552 16.640 1.00 63.47 176 PRO A O 1
ATOM 1512 N N . GLY A 1 177 ? -4.587 4.341 14.404 1.00 59.31 177 GLY A N 1
ATOM 1513 C CA . GLY A 1 177 ? -4.432 5.765 14.104 1.00 59.31 177 GLY A CA 1
ATOM 1514 C C . GLY A 1 177 ? -2.996 6.251 13.909 1.00 59.31 177 GLY A C 1
ATOM 1515 O O . GLY A 1 177 ? -2.845 7.414 13.558 1.00 59.31 177 GLY A O 1
ATOM 1516 N N . LYS A 1 178 ? -1.977 5.390 14.061 1.00 58.47 178 LYS A N 1
ATOM 1517 C CA . LYS A 1 178 ? -0.600 5.719 13.667 1.00 58.47 178 LYS A CA 1
ATOM 1518 C C . LYS A 1 178 ? -0.290 5.178 12.282 1.00 58.47 178 LYS A C 1
ATOM 1520 O O . LYS A 1 178 ? -0.551 4.008 11.996 1.00 58.47 178 LYS A O 1
ATOM 1525 N N . THR A 1 179 ? 0.273 6.028 11.433 1.00 59.62 179 THR A N 1
ATOM 1526 C CA . THR A 1 179 ? 0.711 5.646 10.087 1.00 59.62 179 THR A CA 1
ATOM 1527 C C . THR A 1 179 ? 2.226 5.482 10.001 1.00 59.62 179 THR A C 1
ATOM 1529 O O . THR A 1 179 ? 2.981 6.101 10.747 1.00 59.62 179 THR A O 1
ATOM 1532 N N . TRP A 1 180 ? 2.701 4.684 9.044 1.00 62.12 180 TRP A N 1
ATOM 1533 C CA . TRP A 1 180 ? 4.128 4.506 8.745 1.00 62.12 180 TRP A CA 1
ATOM 1534 C C . TRP A 1 180 ? 4.872 5.828 8.503 1.00 62.12 180 TRP A C 1
ATOM 1536 O O . TRP A 1 180 ? 6.073 5.909 8.755 1.00 62.12 180 TRP A O 1
ATOM 1546 N N . LYS A 1 181 ? 4.158 6.870 8.059 1.00 57.81 181 LYS A N 1
ATOM 1547 C CA . LYS A 1 181 ? 4.691 8.224 7.879 1.00 57.81 181 LYS A CA 1
ATOM 1548 C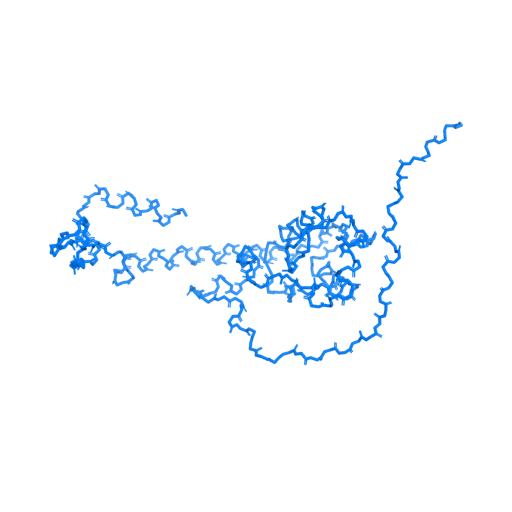 C . LYS A 1 181 ? 5.167 8.862 9.176 1.00 57.81 181 LYS A C 1
ATOM 1550 O O . LYS A 1 181 ? 6.172 9.557 9.171 1.00 57.81 181 LYS A O 1
ATOM 1555 N N . GLU A 1 182 ? 4.475 8.616 10.284 1.00 58.28 182 GLU A N 1
ATOM 1556 C CA . GLU A 1 182 ? 4.781 9.235 11.581 1.00 58.28 182 GLU A CA 1
ATOM 1557 C C . GLU A 1 182 ? 6.071 8.683 12.205 1.00 58.28 182 GLU A C 1
ATOM 1559 O O . GLU A 1 182 ? 6.610 9.280 13.133 1.00 58.28 182 GLU A O 1
ATOM 1564 N N . GLN A 1 183 ? 6.593 7.565 11.685 1.00 52.25 183 GLN A N 1
ATOM 1565 C CA . GLN A 1 183 ? 7.867 6.981 12.113 1.00 52.25 183 GLN A CA 1
ATOM 1566 C C . GLN A 1 183 ? 9.061 7.394 11.240 1.00 52.25 183 GLN A C 1
ATOM 1568 O O . GLN A 1 183 ? 10.202 7.152 11.631 1.00 52.25 183 GLN A O 1
ATOM 1573 N N . GLN A 1 184 ? 8.839 8.038 10.087 1.00 48.88 184 GLN A N 1
ATOM 1574 C CA . GLN A 1 184 ? 9.915 8.647 9.301 1.00 48.88 184 GLN A CA 1
ATOM 1575 C C . GLN A 1 184 ? 10.181 10.062 9.824 1.00 48.88 184 GLN A C 1
ATOM 1577 O O . GLN A 1 184 ? 9.740 11.054 9.251 1.00 48.88 184 GLN A O 1
ATOM 1582 N N . GLY A 1 185 ? 10.883 10.156 10.956 1.00 40.09 185 GLY A N 1
ATOM 1583 C CA . GLY A 1 185 ? 11.494 11.416 11.385 1.00 40.09 185 GLY A CA 1
ATOM 1584 C C . GLY A 1 185 ? 12.484 11.953 10.330 1.00 40.09 185 GLY A C 1
ATOM 1585 O O . GLY A 1 185 ? 12.914 11.197 9.458 1.00 40.09 185 GLY A O 1
ATOM 1586 N N . PRO A 1 186 ? 12.870 13.241 10.397 1.00 34.97 186 PRO A N 1
ATOM 1587 C CA . PRO A 1 186 ? 13.602 13.961 9.342 1.00 34.97 186 PRO A CA 1
ATOM 1588 C C . PRO A 1 186 ? 15.053 13.506 9.056 1.00 34.97 186 PRO A C 1
ATOM 1590 O O . PRO A 1 186 ? 15.788 14.220 8.384 1.00 34.97 186 PRO A O 1
ATOM 1593 N N . GLU A 1 187 ? 15.496 12.330 9.503 1.00 44.69 187 GLU A N 1
ATOM 1594 C CA . GLU A 1 187 ? 16.897 11.902 9.405 1.00 44.69 187 GLU A CA 1
ATOM 1595 C C . GLU A 1 187 ? 17.047 10.526 8.745 1.00 44.69 187 GLU A C 1
ATOM 1597 O O . GLU A 1 187 ? 17.224 9.508 9.413 1.00 44.69 187 GLU A O 1
ATOM 1602 N N . ARG A 1 188 ? 17.028 10.489 7.405 1.00 42.34 188 ARG A N 1
ATOM 1603 C CA . ARG A 1 188 ? 17.836 9.522 6.635 1.00 42.34 188 ARG A CA 1
ATOM 1604 C C . ARG A 1 188 ? 17.998 9.927 5.170 1.00 42.34 188 ARG A C 1
ATOM 1606 O O . ARG A 1 188 ? 17.715 9.158 4.256 1.00 42.34 188 ARG A O 1
ATOM 1613 N N . GLU A 1 189 ? 18.484 11.138 4.935 1.00 43.91 189 GLU A N 1
ATOM 1614 C CA . GLU A 1 189 ? 19.030 11.510 3.630 1.00 43.91 189 GLU A CA 1
ATOM 1615 C C . GLU A 1 189 ? 20.541 11.646 3.745 1.00 43.91 189 GLU A C 1
ATOM 1617 O O . GLU A 1 189 ? 21.057 12.643 4.228 1.00 43.91 189 GLU A O 1
ATOM 1622 N N . THR A 1 190 ? 21.247 10.588 3.355 1.00 38.59 190 THR A N 1
ATOM 1623 C CA . THR A 1 190 ? 22.500 10.662 2.591 1.00 38.59 190 THR A CA 1
ATOM 1624 C C . THR A 1 190 ? 22.955 9.240 2.280 1.00 38.59 190 THR A C 1
ATOM 1626 O O . THR A 1 190 ? 23.606 8.568 3.072 1.00 38.59 190 THR A O 1
ATOM 1629 N N . ALA A 1 191 ? 22.592 8.773 1.091 1.00 33.59 191 ALA A N 1
ATOM 1630 C CA . ALA A 1 191 ? 23.351 7.748 0.396 1.00 33.59 191 ALA A CA 1
ATOM 1631 C C . ALA A 1 191 ? 23.583 8.283 -1.016 1.00 33.59 191 ALA A C 1
ATOM 1633 O O . ALA A 1 191 ? 22.726 8.186 -1.890 1.00 33.59 191 ALA A O 1
ATOM 1634 N N . THR A 1 192 ? 24.707 8.973 -1.178 1.00 40.44 192 THR A N 1
ATOM 1635 C CA . THR A 1 192 ? 25.289 9.295 -2.476 1.00 40.44 192 THR A CA 1
ATOM 1636 C C . THR A 1 192 ? 25.779 7.999 -3.111 1.00 40.44 192 THR A C 1
ATOM 1638 O O . THR A 1 192 ? 26.676 7.358 -2.564 1.00 40.44 192 THR A O 1
ATOM 1641 N N . CYS A 1 193 ? 25.227 7.638 -4.262 1.00 34.25 193 CYS A N 1
ATOM 1642 C CA . CYS A 1 193 ? 25.900 6.784 -5.232 1.00 34.25 193 CYS A CA 1
ATOM 1643 C C . CYS A 1 193 ? 25.441 7.193 -6.637 1.00 34.25 193 CYS A C 1
ATOM 1645 O O . CYS A 1 193 ? 24.360 6.829 -7.096 1.00 34.25 193 CYS A O 1
ATOM 1647 N N . ASP A 1 194 ? 26.274 8.021 -7.273 1.00 41.06 194 ASP A N 1
ATOM 1648 C CA . ASP A 1 194 ? 26.298 8.251 -8.716 1.00 41.06 194 ASP A CA 1
ATOM 1649 C C . ASP A 1 194 ? 26.863 6.995 -9.394 1.00 41.06 194 ASP A C 1
ATOM 1651 O O . ASP A 1 194 ? 28.044 6.927 -9.724 1.00 41.06 194 ASP A O 1
ATOM 1655 N N . GLU A 1 195 ? 26.024 5.981 -9.585 1.00 41.16 195 GLU A N 1
ATOM 1656 C CA . GLU A 1 195 ? 26.279 4.965 -10.602 1.00 41.16 195 GLU A CA 1
ATOM 1657 C C . GLU A 1 195 ? 25.124 4.996 -11.595 1.00 41.16 195 GLU A C 1
ATOM 1659 O O . GLU A 1 195 ? 23.963 4.766 -11.249 1.00 41.16 195 GLU A O 1
ATOM 1664 N N . ASP A 1 196 ? 25.465 5.345 -12.836 1.00 47.53 196 ASP A N 1
ATOM 1665 C CA . ASP A 1 196 ? 24.609 5.254 -14.009 1.00 47.53 196 ASP A CA 1
ATOM 1666 C C . ASP A 1 196 ? 24.132 3.806 -14.167 1.00 47.53 196 ASP A C 1
ATOM 1668 O O . ASP A 1 196 ? 24.748 2.996 -14.858 1.00 47.53 196 ASP A O 1
ATOM 1672 N N . THR A 1 197 ? 23.028 3.454 -13.503 1.00 47.22 197 THR A N 1
ATOM 1673 C CA . THR A 1 197 ? 22.355 2.186 -13.757 1.00 47.22 197 THR A CA 1
ATOM 1674 C C . THR A 1 197 ? 21.896 2.213 -15.206 1.00 47.22 197 THR A C 1
ATOM 1676 O O . THR A 1 197 ? 21.048 3.030 -15.572 1.00 47.22 197 THR A O 1
ATOM 1679 N N . ASP A 1 198 ? 22.480 1.365 -16.043 1.00 46.09 198 ASP A N 1
ATOM 1680 C CA . ASP A 1 198 ? 22.119 1.267 -17.446 1.00 46.09 198 ASP A CA 1
ATOM 1681 C C . ASP A 1 198 ? 20.762 0.564 -17.572 1.00 46.09 198 ASP A C 1
ATOM 1683 O O . ASP A 1 198 ? 20.611 -0.622 -17.292 1.00 46.09 198 ASP A O 1
ATOM 1687 N N . TRP A 1 199 ? 19.736 1.321 -17.960 1.00 56.81 199 TRP A N 1
ATOM 1688 C CA . TRP A 1 199 ? 18.407 0.771 -18.214 1.00 56.81 199 TRP A CA 1
ATOM 1689 C C . TRP A 1 199 ? 18.249 0.312 -19.679 1.00 56.81 199 TRP A C 1
ATOM 1691 O O . TRP A 1 199 ? 17.113 0.188 -20.141 1.00 56.81 199 TRP A O 1
ATOM 1701 N N . SER A 1 200 ? 19.324 0.140 -20.449 1.00 47.44 200 SER A N 1
ATOM 1702 C CA . SER A 1 200 ? 19.284 -0.224 -21.876 1.00 47.44 200 SER A CA 1
ATOM 1703 C C . SER A 1 200 ? 18.509 -1.520 -22.176 1.00 47.44 200 SER A C 1
ATOM 1705 O O . SER A 1 200 ? 17.826 -1.572 -23.197 1.00 47.44 200 SER A O 1
ATOM 1707 N N . ASP A 1 201 ? 18.452 -2.473 -21.239 1.00 48.75 201 ASP A N 1
ATOM 1708 C CA . ASP A 1 201 ? 17.770 -3.784 -21.355 1.00 48.75 201 ASP A CA 1
ATOM 1709 C C . ASP A 1 201 ? 16.227 -3.749 -21.421 1.00 48.75 201 ASP A C 1
ATOM 1711 O O . ASP A 1 201 ? 15.545 -4.762 -21.302 1.00 48.75 201 ASP A O 1
ATOM 1715 N N . TRP A 1 202 ? 15.628 -2.577 -21.594 1.00 52.84 202 TRP A N 1
ATOM 1716 C CA . TRP A 1 202 ? 14.174 -2.395 -21.700 1.00 52.84 202 TRP A CA 1
ATOM 1717 C C . TRP A 1 202 ? 13.631 -2.438 -23.123 1.00 52.84 202 TRP A C 1
ATOM 1719 O O . TRP A 1 202 ? 12.517 -1.967 -23.373 1.00 52.84 202 TRP A O 1
ATOM 1729 N N . THR A 1 203 ? 14.405 -2.941 -24.074 1.00 40.12 203 THR A N 1
ATOM 1730 C CA . THR A 1 203 ? 13.906 -3.146 -25.427 1.00 40.12 203 THR A CA 1
ATOM 1731 C C . THR A 1 203 ? 12.822 -4.215 -25.400 1.00 40.12 203 THR A C 1
ATOM 1733 O O . THR A 1 203 ? 13.091 -5.395 -25.197 1.00 40.12 203 THR A O 1
ATOM 1736 N N . GLU A 1 204 ? 11.577 -3.791 -25.606 1.00 45.12 204 GLU A N 1
ATOM 1737 C CA . GLU A 1 204 ? 10.544 -4.677 -26.120 1.00 45.12 204 GLU A CA 1
ATOM 1738 C C . GLU A 1 204 ? 11.035 -5.137 -27.496 1.00 45.12 204 GLU A C 1
ATOM 1740 O O . GLU A 1 204 ? 11.009 -4.368 -28.461 1.00 45.12 204 GLU A O 1
ATOM 1745 N N . GLU A 1 205 ? 11.524 -6.376 -27.591 1.00 43.47 205 GLU A N 1
ATOM 1746 C CA . GLU A 1 205 ? 11.442 -7.085 -28.859 1.00 43.47 205 GLU A CA 1
ATOM 1747 C C . GLU A 1 205 ? 9.953 -7.166 -29.179 1.00 43.47 205 GLU A C 1
ATOM 1749 O O . GLU A 1 205 ? 9.188 -7.955 -28.623 1.00 43.47 205 GLU A O 1
ATOM 1754 N N . THR A 1 206 ? 9.533 -6.231 -30.022 1.00 39.19 206 THR A N 1
ATOM 1755 C CA . THR A 1 206 ? 8.312 -6.348 -30.793 1.00 39.19 206 THR A CA 1
ATOM 1756 C C . THR A 1 206 ? 8.363 -7.717 -31.452 1.00 39.19 206 THR A C 1
ATOM 1758 O O . THR A 1 206 ? 9.229 -7.998 -32.279 1.00 39.19 206 THR A O 1
ATOM 1761 N N . GLY A 1 207 ? 7.485 -8.611 -31.005 1.00 46.66 207 GLY A N 1
ATOM 1762 C CA . GLY A 1 207 ? 7.269 -9.868 -31.688 1.00 46.66 207 GLY A CA 1
ATOM 1763 C C . GLY A 1 207 ? 6.818 -9.557 -33.105 1.00 46.66 207 GLY A C 1
ATOM 1764 O O . GLY A 1 207 ? 5.699 -9.100 -33.286 1.00 46.66 207 GLY A O 1
ATOM 1765 N N . ASP A 1 208 ? 7.720 -9.754 -34.063 1.00 43.28 208 ASP A N 1
ATOM 1766 C CA . ASP A 1 208 ? 7.415 -10.203 -35.417 1.00 43.28 208 ASP A CA 1
ATOM 1767 C C . ASP A 1 208 ? 8.708 -10.592 -36.145 1.00 43.28 208 ASP A C 1
ATOM 1769 O O . ASP A 1 208 ? 9.390 -9.782 -36.768 1.00 43.28 208 ASP A O 1
ATOM 1773 N N . SER A 1 209 ? 9.028 -11.884 -36.084 1.00 33.84 209 SER A N 1
ATOM 1774 C CA . SER A 1 209 ? 9.620 -12.599 -37.216 1.00 33.84 209 SER A CA 1
ATOM 1775 C C . SER A 1 209 ? 9.363 -14.095 -37.048 1.00 33.84 209 SER A C 1
ATOM 1777 O O . SER A 1 209 ? 10.213 -14.870 -36.612 1.00 33.84 209 SER A O 1
ATOM 1779 N N . ILE A 1 210 ? 8.139 -14.511 -37.377 1.00 39.38 210 ILE A N 1
ATOM 1780 C CA . ILE A 1 210 ? 7.910 -15.883 -37.823 1.00 39.38 210 ILE A CA 1
ATOM 1781 C C . ILE A 1 210 ? 8.569 -15.980 -39.202 1.00 39.38 210 ILE A C 1
ATOM 1783 O O . ILE A 1 210 ? 8.008 -15.521 -40.195 1.00 39.38 210 ILE A O 1
ATOM 1787 N N . VAL A 1 211 ? 9.759 -16.573 -39.269 1.00 38.28 211 VAL A N 1
ATOM 1788 C CA . VAL A 1 211 ? 10.275 -17.138 -40.519 1.00 38.28 211 VAL A CA 1
ATOM 1789 C C . VAL A 1 211 ? 9.945 -18.621 -40.499 1.00 38.28 211 VAL A C 1
ATOM 1791 O O . VAL A 1 211 ? 10.557 -19.395 -39.768 1.00 38.28 211 VAL A O 1
ATOM 1794 N N . CYS A 1 212 ? 8.949 -19.015 -41.290 1.00 37.66 212 CYS A N 1
ATOM 1795 C CA . CYS A 1 212 ? 8.798 -20.407 -41.687 1.00 37.66 212 CYS A CA 1
ATOM 1796 C C . CYS A 1 212 ? 9.914 -20.764 -42.677 1.00 37.66 212 CYS A C 1
ATOM 1798 O O . CYS A 1 212 ? 10.030 -20.122 -43.723 1.00 37.66 212 CYS A O 1
ATOM 1800 N N . LEU A 1 213 ? 10.670 -21.814 -42.360 1.00 33.78 213 LEU A N 1
ATOM 1801 C CA . LEU A 1 213 ? 11.315 -22.710 -43.320 1.00 33.78 213 LEU A CA 1
ATOM 1802 C C . LEU A 1 213 ? 11.018 -24.147 -42.895 1.00 33.78 213 LEU A C 1
ATOM 1804 O O . LEU A 1 213 ? 11.186 -24.438 -41.689 1.00 33.78 213 LEU A O 1
#

Radius of gyration: 24.68 Å; chains: 1; bounding box: 60×53×70 Å

Sequence (213 aa):
EKYISYWRVRLKGKSLKEFCSTVLVDVEKDNEILKNQEYFLLSDVLPEDRQLRKGLQQQRLEWALEQQKSEREDKHFSRGCLFCLTHITGTRAQYLDHLAEQHNLQLGHPHNLVFVDQLIDKLQEKITRLQCLYCEKVFKDRVVLKEHMRKKLWHKRINPENKEYDRFYIVNYLEPGKTWKEQQGPERETATCDEDTDWSDWTEETGDSIVCL

Secondary structure (DSSP, 8-state):
-HHHHHHHHHTTTS-GGGTSEEEEEEEEETTEEEEEEEEEE--TTSHHHHHHHHHHHHHHHHHHHHHHHHHHH---EEEE-SSSSPEEEE-HHHHHHHHHHHH--B---GGGB-SHHHHHHHHHHHHHTTB-TTT--B-SSHHHHHHHHHH-GGGSB--TT-GGGGGGBTHHHHSTT--GGGG--S-------------GGG-----------

Organism: NCBI:txid320908

Foldseek 3Di:
DVLCVVCVVVCVPDPLVVQFDWDFDFDQDPNDTRGGDTDTHRDCVDVVSVVVVVVVLVVLLVVQVVQLVVQAVDQQDWAAQLAFRDIDGGHLQVNQVCCCVLVVQPADHSSFWTPSVVVRVVVSVCLVQCAQQAPRDHDPDNVVSVVVCVVPVVSSYGHPPDCVCQSTGSVPSVDPPDTPVVVPDPDDDDDDDPDPNDSVRPDDPPDDDPDDD

pLDDT: mean 80.77, std 17.45, range [33.59, 96.44]